Protein AF-X1H4G9-F1 (afdb_monomer)

Solvent-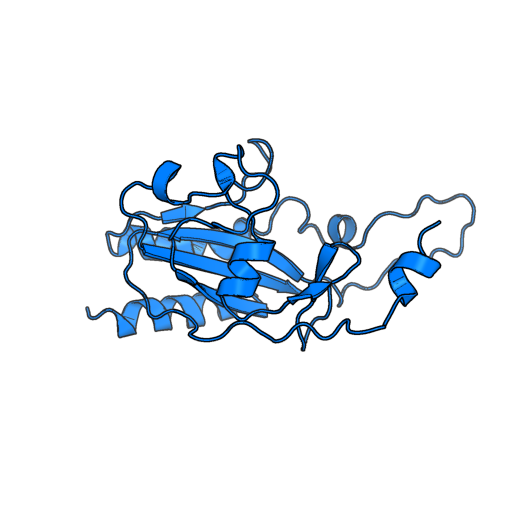accessible surface area (backbone atoms only — not comparable to full-atom values): 10451 Å² total; per-residue (Å²): 135,60,64,74,56,56,56,51,50,46,52,56,50,34,53,75,51,63,42,73,36,80,31,26,14,72,28,66,61,47,83,84,45,87,62,75,88,44,69,37,38,31,51,39,82,81,37,80,64,42,39,23,29,41,31,39,24,33,72,46,68,82,62,86,75,78,84,78,80,56,85,91,57,87,84,78,57,60,54,60,77,60,57,44,70,67,46,51,48,75,52,46,48,60,53,42,49,52,40,41,75,74,72,34,56,58,44,73,29,59,35,74,87,75,81,46,55,58,44,58,62,63,59,50,30,22,47,15,35,57,18,26,72,40,95,80,69,44,48,33,26,91,91,58,40,66,32,53,47,68,40,41,32,44,19,48,47,76,64,84,55,42,91,52,60,41,79,73,80,54,80,89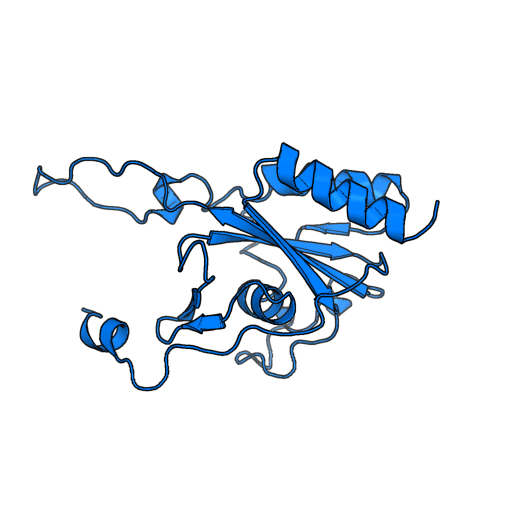,66,51,67,66,68,75,67,54,130

Foldseek 3Di:
DDQVVLVVVLVVLLVVLQFPDKFKFFQAFQCVDPPNPQQQRHSCVVPVLWGIKIKTWHFLPPDDDDDPPDPPDDDDDSCVVSVLVADPPSSCVVSCVSCVVVVKHKDKQAHPVPPGGSHDNLSRCQRRQQAHQEPVRAGQGPPRGRRISMIIMTISRNHDGDPDGDDDDCPPPCVVVVPDD

Sequence (181 aa):
MGKNNIQENIRKLAEYQGIDVLGFADASEFKDYLLKNSKRRDPMLSLSDAKTIIIVGVYIGGLVLPSWAKSNYGRTSRLFLSGFFNDVIKQIEPISTLLKNEGYRALICDDSKSGGSIIPLKQAAIRAGIGWQGKHSLLISRQYGTFLALGGIITNANLDHNDQEETNRCKNCKKCQEACP

Secondary structure (DSSP, 8-state):
--HHHHHHHHHHHHHHTT-SEEEEEE-S--TT-S-TT-GGG-GGGTSTT--EEEEEEEE-TTPPPPP---TTS----HHHHTSTTS-SHHHHHHHHHHHHHTT--EEES--TTTTS-SS-HHHHHHHTTS-EE-TTSSEEBTTTBT-EEEEEEEES--PPPP--PPPP--TT--HHHHT--

Organism: NCBI:txid412755

Structure (mmCIF, N/CA/C/O backbone):
data_AF-X1H4G9-F1
#
_entry.id   AF-X1H4G9-F1
#
loop_
_atom_site.group_PDB
_atom_site.id
_atom_site.type_symbol
_atom_site.label_atom_id
_atom_site.label_alt_id
_atom_site.label_comp_id
_atom_site.label_asym_id
_atom_site.label_entity_id
_atom_site.label_seq_id
_atom_site.pdbx_PDB_ins_code
_atom_site.Cartn_x
_atom_site.Cartn_y
_atom_site.Cartn_z
_atom_site.occupancy
_atom_site.B_iso_or_equiv
_atom_site.auth_seq_id
_atom_site.auth_comp_id
_atom_site.auth_asym_id
_atom_site.auth_atom_id
_atom_site.pdbx_PDB_model_num
ATOM 1 N N . MET A 1 1 ? -19.655 13.165 15.145 1.00 49.62 1 MET A N 1
ATOM 2 C CA . MET A 1 1 ? -19.561 13.171 13.668 1.00 49.62 1 MET A CA 1
ATOM 3 C C . MET A 1 1 ? -19.517 11.724 13.195 1.00 49.62 1 MET A C 1
ATOM 5 O O . MET A 1 1 ? -18.815 10.932 13.804 1.00 49.62 1 MET A O 1
ATOM 9 N N . GLY A 1 2 ? -20.362 11.336 12.234 1.00 58.62 2 GLY A N 1
ATOM 10 C CA . GLY A 1 2 ? -20.503 9.932 11.817 1.00 58.62 2 GLY A CA 1
ATOM 11 C C . GLY A 1 2 ? -19.301 9.412 11.018 1.00 58.62 2 GLY A C 1
ATOM 12 O O . GLY A 1 2 ? -18.572 10.203 10.424 1.00 58.62 2 GLY A O 1
ATOM 13 N N . LYS A 1 3 ? -19.127 8.082 10.974 1.00 59.94 3 LYS A N 1
ATOM 14 C CA . LYS A 1 3 ? -18.049 7.378 10.244 1.00 59.94 3 LYS A CA 1
ATOM 15 C C . LYS A 1 3 ? -17.872 7.851 8.792 1.00 59.94 3 LYS A C 1
ATOM 17 O O . LYS A 1 3 ? -16.746 8.044 8.347 1.00 59.94 3 LYS A O 1
ATOM 22 N N . ASN A 1 4 ? -18.972 8.136 8.094 1.00 65.19 4 ASN A N 1
ATOM 23 C CA . ASN A 1 4 ? -18.935 8.575 6.694 1.00 65.19 4 ASN A CA 1
ATOM 24 C C . ASN A 1 4 ? -18.224 9.925 6.505 1.00 65.19 4 ASN A C 1
ATOM 26 O O . ASN A 1 4 ? -17.681 10.184 5.438 1.00 65.19 4 ASN A O 1
ATOM 30 N N . ASN A 1 5 ? -18.184 10.780 7.533 1.00 86.44 5 ASN A N 1
ATOM 31 C CA . ASN A 1 5 ? -17.540 12.089 7.431 1.00 86.44 5 ASN A CA 1
ATOM 32 C C . ASN A 1 5 ? -16.005 11.978 7.478 1.00 86.44 5 ASN A C 1
ATOM 34 O O . ASN A 1 5 ? -15.306 12.647 6.725 1.00 86.44 5 ASN A O 1
ATOM 38 N N . ILE A 1 6 ? -15.463 11.095 8.326 1.00 94.31 6 ILE A N 1
ATOM 39 C CA . ILE A 1 6 ? -14.007 10.962 8.465 1.00 94.31 6 ILE A CA 1
ATOM 40 C C . ILE A 1 6 ? -13.375 10.313 7.232 1.00 94.31 6 ILE A C 1
ATOM 42 O O . ILE A 1 6 ? -12.344 10.781 6.757 1.00 94.31 6 ILE A O 1
ATOM 46 N N . GLN A 1 7 ? -14.006 9.286 6.660 1.00 95.06 7 GLN A N 1
ATOM 47 C CA . GLN A 1 7 ? -13.475 8.615 5.473 1.00 95.06 7 GLN A CA 1
ATOM 48 C C . GLN A 1 7 ? -13.430 9.547 4.255 1.00 95.06 7 GLN A C 1
ATOM 50 O O . GLN A 1 7 ? -12.449 9.540 3.514 1.00 95.06 7 GLN A O 1
ATOM 55 N N . GLU A 1 8 ? -14.444 10.396 4.088 1.00 95.31 8 GLU A N 1
ATOM 56 C CA . GLU A 1 8 ? -14.466 11.413 3.036 1.00 95.31 8 GLU A CA 1
ATOM 57 C C . GLU A 1 8 ? -13.381 12.481 3.243 1.00 95.31 8 GLU A C 1
ATOM 59 O O . GLU A 1 8 ? -12.686 12.862 2.301 1.00 95.31 8 GLU A O 1
ATOM 64 N N . ASN A 1 9 ? -13.156 12.912 4.486 1.00 96.31 9 ASN A N 1
ATOM 65 C CA . ASN A 1 9 ? -12.068 13.839 4.803 1.00 96.31 9 ASN A CA 1
ATOM 66 C C . ASN A 1 9 ? -10.690 13.228 4.517 1.00 96.31 9 ASN A C 1
ATOM 68 O O . ASN A 1 9 ? -9.812 13.923 4.007 1.00 96.31 9 ASN A O 1
ATOM 72 N N . ILE A 1 10 ? -10.507 11.928 4.778 1.00 97.44 10 ILE A N 1
ATOM 73 C CA . ILE A 1 10 ? -9.281 11.203 4.415 1.00 97.44 10 ILE A CA 1
ATOM 74 C C . ILE A 1 10 ? -9.084 11.210 2.896 1.00 97.44 10 ILE A C 1
ATOM 76 O O . ILE A 1 10 ? -7.972 11.470 2.446 1.00 97.44 10 ILE A O 1
ATOM 80 N N . ARG A 1 11 ? -10.139 10.967 2.103 1.00 96.56 11 ARG A N 1
ATOM 81 C CA . ARG A 1 11 ? -10.061 10.986 0.629 1.00 96.56 11 ARG A CA 1
ATOM 82 C C . ARG A 1 11 ? -9.631 12.353 0.100 1.00 96.56 11 ARG A C 1
ATOM 84 O O . ARG A 1 11 ? -8.661 12.429 -0.647 1.00 96.56 11 ARG A O 1
ATOM 91 N N . LYS A 1 12 ? -10.288 13.425 0.551 1.00 96.75 12 LYS A N 1
ATOM 92 C CA . LYS A 1 12 ? -9.948 14.807 0.164 1.00 96.75 12 LYS A CA 1
ATOM 93 C C . LYS A 1 12 ? -8.526 15.184 0.558 1.00 96.75 12 LYS A C 1
ATOM 95 O O . LYS A 1 12 ? -7.802 15.806 -0.214 1.00 96.75 12 LYS A O 1
ATOM 100 N N . LEU A 1 13 ? -8.116 14.803 1.766 1.00 96.81 13 LEU A N 1
ATOM 101 C CA . LEU A 1 13 ? -6.767 15.075 2.236 1.00 96.81 13 LEU A CA 1
ATOM 102 C C . LEU A 1 13 ? -5.729 14.285 1.436 1.00 96.81 13 LEU A C 1
ATOM 104 O O . LEU A 1 13 ? -4.689 14.839 1.103 1.00 96.81 13 LEU A O 1
ATOM 108 N N . ALA A 1 14 ? -6.008 13.026 1.096 1.00 96.38 14 ALA A N 1
ATOM 109 C CA . ALA A 1 14 ? -5.113 12.215 0.282 1.00 96.38 14 ALA A CA 1
ATOM 110 C C . ALA A 1 14 ? -4.878 12.843 -1.100 1.00 96.38 14 ALA A C 1
ATOM 112 O O . ALA A 1 14 ? -3.730 12.986 -1.515 1.00 96.38 14 ALA A O 1
ATOM 113 N N . GLU A 1 15 ? -5.946 13.295 -1.761 1.00 95.50 15 GLU A N 1
ATOM 114 C CA . GLU A 1 15 ? -5.856 14.013 -3.037 1.00 95.50 15 GLU A CA 1
ATOM 115 C C . GLU A 1 15 ? -4.996 15.281 -2.908 1.00 95.50 15 GLU A C 1
ATOM 117 O O . GLU A 1 15 ? -4.064 15.485 -3.685 1.00 95.50 15 GLU A O 1
ATOM 122 N N . TYR A 1 16 ? -5.228 16.087 -1.866 1.00 95.81 16 TYR A N 1
ATOM 123 C CA . TYR A 1 16 ? -4.439 17.293 -1.599 1.00 95.81 16 TYR A CA 1
ATOM 124 C C . TYR A 1 16 ? -2.949 17.004 -1.338 1.00 95.81 16 TYR A C 1
ATOM 126 O O . TYR A 1 16 ? -2.089 17.800 -1.710 1.00 95.81 16 TYR A O 1
ATOM 134 N N . GLN A 1 17 ? -2.625 15.864 -0.722 1.00 94.19 17 GLN A N 1
ATOM 135 C CA . GLN A 1 17 ? -1.245 15.430 -0.468 1.00 94.19 17 GLN A CA 1
ATOM 136 C C . GLN A 1 17 ? -0.570 14.774 -1.686 1.00 94.19 17 GLN A C 1
ATOM 138 O O . GLN A 1 17 ? 0.581 14.345 -1.588 1.00 94.19 17 GLN A O 1
ATOM 143 N N . GLY A 1 18 ? -1.258 14.684 -2.830 1.00 92.56 18 GLY A N 1
ATOM 144 C CA . GLY A 1 18 ? -0.725 14.059 -4.041 1.00 92.56 18 GLY A CA 1
ATOM 145 C C . GLY A 1 18 ? -0.638 12.534 -3.953 1.00 92.56 18 GLY A C 1
ATOM 146 O O . GLY A 1 18 ? 0.271 11.934 -4.523 1.00 92.56 18 GLY A O 1
ATOM 147 N N . ILE A 1 19 ? -1.546 11.897 -3.209 1.00 94.94 19 ILE A N 1
ATOM 148 C CA . ILE A 1 19 ? -1.685 10.439 -3.193 1.00 94.94 19 ILE A CA 1
ATOM 149 C C . ILE A 1 19 ? -2.515 10.009 -4.408 1.00 94.94 19 ILE A C 1
ATOM 151 O O . ILE A 1 19 ? -3.694 10.334 -4.515 1.00 94.94 19 ILE A O 1
ATOM 155 N N . ASP A 1 20 ? -1.899 9.238 -5.301 1.00 95.81 20 ASP A N 1
ATOM 156 C CA . ASP A 1 20 ? -2.512 8.746 -6.540 1.00 95.81 20 ASP A CA 1
ATOM 157 C C . ASP A 1 20 ? -3.510 7.604 -6.322 1.00 95.81 20 ASP A C 1
ATOM 159 O O . ASP A 1 20 ? -4.450 7.420 -7.093 1.00 95.81 20 ASP A O 1
ATOM 163 N N . VAL A 1 21 ? -3.287 6.792 -5.288 1.00 95.94 21 VAL A N 1
ATOM 164 C CA . VAL A 1 21 ? -4.139 5.649 -4.963 1.00 95.94 21 VAL A CA 1
ATOM 165 C C . VAL A 1 21 ? -4.388 5.590 -3.469 1.00 95.94 21 VAL A C 1
ATOM 167 O O . VAL A 1 21 ? -3.450 5.648 -2.682 1.00 95.94 21 VAL A O 1
ATOM 170 N N . LEU A 1 22 ? -5.646 5.390 -3.086 1.00 96.75 22 LEU A N 1
ATOM 171 C CA . LEU A 1 22 ? -6.075 5.221 -1.704 1.00 96.75 22 LEU A CA 1
ATOM 172 C C . LEU A 1 22 ? -7.033 4.031 -1.608 1.00 96.75 22 LEU A C 1
ATOM 174 O O . LEU A 1 22 ? -8.003 3.951 -2.362 1.00 96.75 22 LEU A O 1
ATOM 178 N N . GLY A 1 23 ? -6.786 3.135 -0.658 1.00 96.81 23 GLY A N 1
ATOM 179 C CA . GLY A 1 23 ? -7.641 1.986 -0.380 1.00 96.81 23 GLY A CA 1
ATOM 180 C C . GLY A 1 23 ? -7.763 1.709 1.115 1.00 96.81 23 GLY A C 1
ATOM 181 O O . GLY A 1 23 ? -6.893 2.082 1.905 1.00 96.81 23 GLY A O 1
ATOM 182 N N . PHE A 1 24 ? -8.851 1.047 1.497 1.00 97.56 24 PHE A N 1
ATOM 183 C CA . PHE A 1 24 ? -9.153 0.697 2.881 1.00 97.56 24 PHE A CA 1
ATOM 184 C C . PHE A 1 24 ? -9.306 -0.817 2.976 1.00 97.56 24 PHE A C 1
ATOM 186 O O . PHE A 1 24 ? -10.113 -1.408 2.264 1.00 97.56 24 PHE A O 1
ATOM 193 N N . ALA A 1 25 ? -8.518 -1.447 3.837 1.00 96.88 25 ALA A N 1
ATOM 194 C CA . ALA A 1 25 ? -8.527 -2.888 4.037 1.00 96.88 25 ALA A CA 1
ATOM 195 C C . ALA A 1 25 ? -8.827 -3.235 5.493 1.00 96.88 25 ALA A C 1
ATOM 197 O O . ALA A 1 25 ? -8.425 -2.515 6.407 1.00 96.88 25 ALA A O 1
ATOM 198 N N . ASP A 1 26 ? -9.460 -4.383 5.705 1.00 96.19 26 ASP A N 1
ATOM 199 C CA . ASP A 1 26 ? -9.616 -4.950 7.038 1.00 96.19 26 ASP A CA 1
ATOM 200 C C . ASP A 1 26 ? -8.256 -5.262 7.685 1.00 96.19 26 ASP A C 1
ATOM 202 O O . ASP A 1 26 ? -7.317 -5.734 7.025 1.00 96.19 26 ASP A O 1
ATOM 206 N N . ALA A 1 27 ? -8.163 -5.008 8.991 1.00 96.88 27 ALA A N 1
ATOM 207 C CA . ALA A 1 27 ? -6.944 -5.179 9.777 1.00 96.88 27 ALA A CA 1
ATOM 208 C C . ALA A 1 27 ? -6.748 -6.594 10.346 1.00 96.88 27 ALA A C 1
ATOM 210 O O . ALA A 1 27 ? -5.845 -6.794 11.160 1.00 96.88 27 ALA A O 1
ATOM 211 N N . SER A 1 28 ? -7.542 -7.581 9.920 1.00 96.12 28 SER A N 1
ATOM 212 C CA . SER A 1 28 ? -7.306 -8.976 10.291 1.00 96.12 28 SER A CA 1
ATOM 213 C C . SER A 1 28 ? -5.957 -9.501 9.800 1.00 96.12 28 SER A C 1
ATOM 215 O O . SER A 1 28 ? -5.326 -8.993 8.868 1.00 96.12 28 SER A O 1
ATOM 217 N N . GLU A 1 29 ? -5.517 -10.584 10.425 1.00 96.56 29 GLU A N 1
ATOM 218 C CA . GLU A 1 29 ? -4.296 -11.287 10.071 1.00 96.56 29 GLU A CA 1
ATOM 219 C C . GLU A 1 29 ? -4.232 -11.681 8.577 1.00 96.56 29 GLU A C 1
ATOM 221 O O . GLU A 1 29 ? -5.189 -12.176 7.975 1.00 96.56 29 GLU A O 1
ATOM 226 N N . PHE A 1 30 ? -3.067 -11.503 7.957 1.00 95.69 30 PHE A N 1
ATOM 227 C CA . PHE A 1 30 ? -2.751 -12.005 6.619 1.00 95.69 30 PHE A CA 1
ATOM 228 C C . PHE A 1 30 ? -2.459 -13.513 6.671 1.00 95.69 30 PHE A C 1
ATOM 230 O O . PHE A 1 30 ? -1.300 -13.934 6.648 1.00 95.69 30 PHE A O 1
ATOM 237 N N . LYS A 1 31 ? -3.515 -14.335 6.738 1.00 92.25 31 LYS A N 1
ATOM 238 C CA . LYS A 1 31 ? -3.416 -15.806 6.854 1.00 92.25 31 LYS A CA 1
ATOM 239 C C . LYS A 1 31 ? -2.600 -16.456 5.731 1.00 92.25 31 LYS A C 1
ATOM 241 O O . LYS A 1 31 ? -1.839 -17.385 5.995 1.00 92.25 31 LYS A O 1
ATOM 246 N N . ASP A 1 32 ? -2.697 -15.916 4.517 1.00 87.31 32 ASP A N 1
ATOM 247 C CA . ASP A 1 32 ? -1.999 -16.423 3.327 1.00 87.31 32 ASP A CA 1
ATOM 248 C C . ASP A 1 32 ? -0.603 -15.810 3.124 1.00 87.31 32 ASP A C 1
ATOM 250 O O . ASP A 1 32 ? 0.034 -15.989 2.082 1.00 87.31 32 ASP A O 1
ATOM 254 N N . TYR A 1 33 ? -0.083 -15.080 4.116 1.00 91.94 33 TYR A N 1
ATOM 255 C CA . TYR A 1 33 ? 1.248 -14.502 4.013 1.00 91.94 33 TYR A CA 1
ATOM 256 C C . TYR A 1 33 ? 2.333 -15.585 4.022 1.00 91.94 33 TYR A C 1
ATOM 258 O O . TYR A 1 33 ? 2.438 -16.393 4.947 1.00 91.94 33 TYR A O 1
ATOM 266 N N . LEU A 1 34 ? 3.196 -15.560 3.001 1.00 89.69 34 LEU A N 1
ATOM 267 C CA . LEU A 1 34 ? 4.243 -16.567 2.785 1.00 89.69 34 LEU A CA 1
ATOM 268 C C . LEU A 1 34 ? 5.182 -16.733 3.991 1.00 89.69 34 LEU A C 1
ATOM 270 O O . LEU A 1 34 ? 5.596 -17.847 4.312 1.00 89.69 34 LEU A O 1
ATOM 274 N N . LEU A 1 35 ? 5.512 -15.637 4.681 1.00 90.50 35 LEU A N 1
ATOM 275 C CA . LEU A 1 35 ? 6.380 -15.659 5.859 1.00 90.50 35 LEU A CA 1
ATOM 276 C C . LEU A 1 35 ? 5.554 -15.920 7.123 1.00 90.50 35 LEU A C 1
ATOM 278 O O . LEU A 1 35 ? 5.324 -15.015 7.924 1.00 90.50 35 LEU A O 1
ATOM 282 N N . LYS A 1 36 ? 5.126 -17.173 7.312 1.00 89.75 36 LYS A N 1
ATOM 283 C CA . LYS A 1 36 ? 4.194 -17.579 8.381 1.00 89.75 36 LYS A CA 1
ATOM 284 C C . LYS A 1 36 ? 4.625 -17.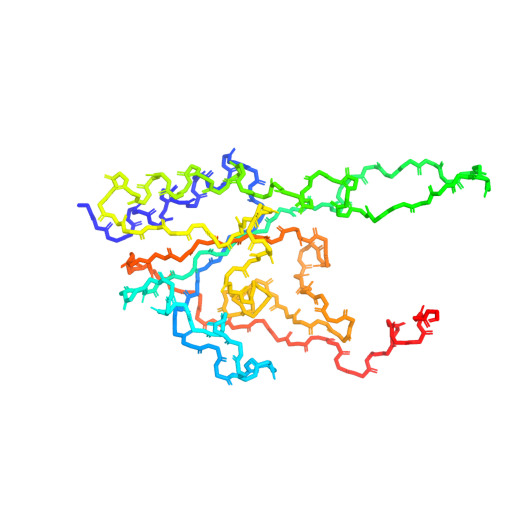182 9.799 1.00 89.75 36 LYS A C 1
ATOM 286 O O . LYS A 1 36 ? 3.754 -16.908 10.614 1.00 89.75 36 LYS A O 1
ATOM 291 N N . ASN A 1 37 ? 5.927 -17.118 10.081 1.00 92.75 37 ASN A N 1
ATOM 292 C CA . ASN A 1 37 ? 6.465 -16.748 11.401 1.00 92.75 37 ASN A CA 1
ATOM 293 C C . ASN A 1 37 ? 6.708 -15.235 11.557 1.00 92.75 37 ASN A C 1
ATOM 295 O O . ASN A 1 37 ? 7.185 -14.781 12.595 1.00 92.75 37 ASN A O 1
ATOM 299 N N . SER A 1 38 ? 6.438 -14.440 10.519 1.00 92.44 38 SER A N 1
ATOM 300 C CA . SER A 1 38 ? 6.630 -12.996 10.574 1.00 92.44 38 SER A CA 1
ATOM 301 C C . SER A 1 38 ? 5.516 -12.344 11.383 1.00 92.44 38 SER A C 1
ATOM 303 O O . SER A 1 38 ? 4.351 -12.417 11.002 1.00 92.44 38 SER A O 1
ATOM 305 N N . LYS A 1 39 ? 5.883 -11.610 12.439 1.00 92.62 39 LYS A N 1
ATOM 306 C CA . LYS A 1 39 ? 4.941 -10.792 13.222 1.00 92.62 39 LYS A CA 1
ATOM 307 C C . LYS A 1 39 ? 4.208 -9.748 12.372 1.00 92.62 39 LYS A C 1
ATOM 309 O O . LYS A 1 39 ? 3.093 -9.373 12.696 1.00 92.62 39 LYS A O 1
ATOM 314 N N . ARG A 1 40 ? 4.794 -9.341 11.239 1.00 93.00 40 ARG A N 1
ATOM 315 C CA . ARG A 1 40 ? 4.194 -8.384 10.295 1.00 93.00 40 ARG A CA 1
ATOM 316 C C . ARG A 1 40 ? 2.865 -8.863 9.713 1.00 93.00 40 ARG A C 1
ATOM 318 O O . ARG A 1 40 ? 2.109 -8.060 9.180 1.00 93.00 40 ARG A O 1
ATOM 325 N N . ARG A 1 41 ? 2.600 -10.172 9.756 1.00 95.50 41 ARG A N 1
ATOM 326 C CA . ARG A 1 41 ? 1.369 -10.761 9.224 1.00 95.50 41 ARG A CA 1
ATOM 327 C C . ARG A 1 41 ? 0.130 -10.383 10.034 1.00 95.50 41 ARG A C 1
ATOM 329 O O . ARG A 1 41 ? -0.966 -10.535 9.516 1.00 95.50 41 ARG A O 1
ATOM 336 N N . ASP A 1 42 ? 0.293 -9.923 11.270 1.00 96.31 42 ASP A N 1
ATOM 337 C CA . ASP A 1 42 ? -0.818 -9.594 12.154 1.00 96.31 42 ASP A CA 1
ATOM 338 C C . ASP A 1 42 ? -0.749 -8.113 12.576 1.00 96.31 42 ASP A C 1
ATOM 340 O O . ASP A 1 42 ? 0.050 -7.748 13.446 1.00 96.31 42 ASP A O 1
ATOM 344 N N . PRO A 1 43 ? -1.576 -7.241 11.966 1.00 96.25 43 PRO A N 1
ATOM 345 C CA . PRO A 1 43 ? -1.671 -5.831 12.343 1.00 96.25 43 PRO A CA 1
ATOM 346 C C . PRO A 1 43 ? -2.022 -5.612 13.821 1.00 96.25 43 PRO A C 1
ATOM 348 O O . PRO A 1 43 ? -1.589 -4.614 14.407 1.00 96.25 43 PRO A O 1
ATOM 351 N N . MET A 1 44 ? -2.750 -6.544 14.450 1.00 96.38 44 MET A N 1
ATOM 352 C CA . MET A 1 44 ? -3.168 -6.423 15.848 1.00 96.38 44 MET A CA 1
ATOM 353 C C . MET A 1 44 ? -1.997 -6.551 16.830 1.00 96.38 44 MET A C 1
ATOM 355 O O . MET A 1 44 ? -2.066 -6.024 17.940 1.00 96.38 44 MET A O 1
ATOM 359 N N . LEU A 1 45 ? -0.876 -7.156 16.417 1.00 95.38 45 LEU A N 1
ATOM 360 C CA . LEU A 1 45 ? 0.359 -7.160 17.211 1.00 95.38 45 LEU A CA 1
ATOM 361 C C . LEU A 1 45 ? 0.996 -5.769 17.319 1.00 95.38 45 LEU A C 1
ATOM 363 O O . LEU A 1 45 ? 1.770 -5.526 18.243 1.00 95.38 45 LEU A O 1
ATOM 367 N N . SER A 1 46 ? 0.693 -4.871 16.376 1.00 93.69 46 SER A N 1
ATOM 368 C CA . SER A 1 46 ? 1.160 -3.479 16.391 1.00 93.69 46 SER A CA 1
ATOM 369 C C . SER A 1 46 ? 0.127 -2.536 17.014 1.00 93.69 46 SER A C 1
ATOM 371 O O . SER A 1 46 ? 0.495 -1.627 17.754 1.00 93.69 46 SER A O 1
ATOM 373 N N . LEU A 1 47 ? -1.168 -2.759 16.753 1.00 96.44 47 LEU A N 1
ATOM 374 C CA . LEU A 1 47 ? -2.274 -2.015 17.360 1.00 96.44 47 LEU A CA 1
ATOM 375 C C . LEU A 1 47 ? -3.401 -2.977 17.756 1.00 96.44 47 LEU A C 1
ATOM 377 O O . LEU A 1 47 ? -4.168 -3.417 16.908 1.00 96.44 47 LEU A O 1
ATOM 381 N N . SER A 1 48 ? -3.529 -3.269 19.050 1.00 96.75 48 SER A N 1
ATOM 382 C CA . SER A 1 48 ? -4.387 -4.348 19.571 1.00 96.75 48 SER A CA 1
ATOM 383 C C . SER A 1 48 ? -5.881 -4.257 19.240 1.00 96.75 48 SER A C 1
ATOM 385 O O . SER A 1 48 ? -6.567 -5.273 19.276 1.00 96.75 48 SER A O 1
ATOM 387 N N . ASP A 1 49 ? -6.398 -3.073 18.918 1.00 97.12 49 ASP A N 1
ATOM 388 C CA . ASP A 1 49 ? -7.787 -2.836 18.508 1.00 97.12 49 ASP A CA 1
ATOM 389 C C . ASP A 1 49 ? -7.900 -2.345 17.056 1.00 97.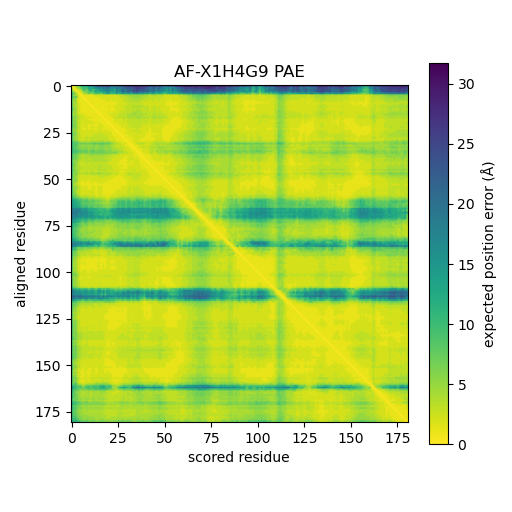12 49 ASP A C 1
ATOM 391 O O . ASP A 1 49 ? -8.868 -1.663 16.708 1.00 97.12 49 ASP A O 1
ATOM 395 N N . ALA A 1 50 ? -6.900 -2.645 16.223 1.00 97.94 50 ALA A N 1
ATOM 396 C CA . ALA A 1 50 ? -6.912 -2.306 14.810 1.00 97.94 50 ALA A CA 1
ATOM 397 C C . ALA A 1 50 ? -8.187 -2.818 14.127 1.00 97.94 50 ALA A C 1
ATOM 399 O O . ALA A 1 50 ? -8.611 -3.954 14.333 1.00 97.94 50 ALA A O 1
ATOM 400 N N . LYS A 1 51 ? -8.781 -1.965 13.292 1.00 97.56 51 LYS A N 1
ATOM 401 C CA . LYS A 1 51 ? -9.974 -2.284 12.493 1.00 97.56 51 LYS A CA 1
ATOM 402 C C . LYS A 1 51 ? -9.755 -2.042 11.011 1.00 97.56 51 LYS A C 1
ATOM 404 O O . LYS A 1 51 ? -10.295 -2.770 10.192 1.00 97.56 51 LYS A O 1
ATOM 409 N N . THR A 1 52 ? -8.958 -1.032 10.671 1.00 98.00 52 THR A N 1
ATOM 410 C CA . THR A 1 52 ? -8.705 -0.662 9.280 1.00 98.00 52 THR A CA 1
ATOM 411 C C . THR A 1 52 ? -7.217 -0.452 9.047 1.00 98.00 52 THR A C 1
ATOM 413 O O . THR A 1 52 ? -6.516 0.134 9.874 1.00 98.00 52 THR A O 1
ATOM 416 N N . ILE A 1 53 ? -6.750 -0.894 7.886 1.00 97.94 53 ILE A N 1
ATOM 417 C CA . ILE A 1 53 ? -5.482 -0.506 7.285 1.00 97.94 53 ILE A CA 1
ATOM 418 C C . ILE A 1 53 ? -5.802 0.433 6.122 1.00 97.94 53 ILE A C 1
ATOM 420 O O . ILE A 1 53 ? -6.470 0.045 5.165 1.00 97.94 53 ILE A O 1
ATOM 424 N N . ILE A 1 54 ? -5.325 1.669 6.194 1.00 97.69 54 ILE A N 1
ATOM 425 C CA . ILE A 1 54 ? -5.380 2.621 5.085 1.00 97.69 54 ILE A CA 1
ATOM 426 C C . ILE A 1 54 ? -4.114 2.419 4.267 1.00 97.69 54 ILE A C 1
ATOM 428 O O . ILE A 1 54 ? -3.016 2.564 4.801 1.00 97.69 54 ILE A O 1
ATOM 432 N N . ILE A 1 55 ? -4.256 2.080 2.991 1.00 97.12 55 ILE A N 1
ATOM 433 C CA . ILE A 1 55 ? -3.136 1.905 2.069 1.00 97.12 55 ILE A CA 1
ATOM 434 C C . ILE A 1 55 ? -3.133 3.030 1.054 1.00 97.12 55 ILE A C 1
ATOM 436 O O . ILE A 1 55 ? -4.166 3.360 0.473 1.00 97.12 55 ILE A O 1
ATOM 440 N N . VAL A 1 56 ? -1.948 3.586 0.827 1.00 95.88 56 VAL A N 1
ATOM 441 C CA . VAL A 1 56 ? -1.719 4.625 -0.169 1.00 95.88 56 VAL A CA 1
ATOM 442 C C . VAL A 1 56 ? -0.730 4.156 -1.227 1.00 95.88 56 VAL A C 1
ATOM 444 O O . VAL A 1 56 ? 0.118 3.296 -0.973 1.00 95.88 56 VAL A O 1
ATOM 447 N N . GLY A 1 57 ? -0.802 4.765 -2.403 1.00 95.06 57 GLY A N 1
ATOM 448 C CA . GLY A 1 57 ? 0.193 4.643 -3.454 1.00 95.06 57 GLY A CA 1
ATOM 449 C C . GLY A 1 57 ? 0.475 6.000 -4.081 1.00 95.06 57 GLY A C 1
ATOM 450 O O . GLY A 1 57 ? -0.461 6.711 -4.431 1.00 95.06 57 GLY A O 1
ATOM 451 N N . VAL A 1 58 ? 1.753 6.333 -4.251 1.00 94.06 58 VAL A N 1
ATOM 452 C CA . VAL A 1 58 ? 2.197 7.494 -5.034 1.00 94.06 58 VAL A CA 1
ATOM 453 C C . VAL A 1 58 ? 2.836 7.007 -6.329 1.00 94.06 58 VAL A C 1
ATOM 455 O O . VAL A 1 58 ? 3.686 6.108 -6.321 1.00 94.06 58 VAL A O 1
ATOM 458 N N . TYR A 1 59 ? 2.417 7.573 -7.454 1.00 94.62 59 TYR A N 1
ATOM 459 C CA . TYR A 1 59 ? 2.883 7.209 -8.777 1.00 94.62 59 TYR A CA 1
ATOM 460 C C . TYR A 1 59 ? 4.276 7.772 -9.037 1.00 94.62 59 TYR A C 1
ATOM 462 O O . TYR A 1 59 ? 4.499 8.970 -9.173 1.00 94.62 59 TYR A O 1
ATOM 470 N N . ILE A 1 60 ? 5.237 6.867 -9.189 1.00 93.06 60 ILE A N 1
ATOM 471 C CA . ILE A 1 60 ? 6.639 7.211 -9.443 1.00 93.06 60 ILE A CA 1
ATOM 472 C C . ILE A 1 60 ? 7.035 7.029 -10.911 1.00 93.06 60 ILE A C 1
ATOM 474 O O . ILE A 1 60 ? 8.194 7.225 -11.269 1.00 93.06 60 ILE A O 1
ATOM 478 N N . GLY A 1 61 ? 6.106 6.609 -11.775 1.00 91.44 61 GLY A N 1
ATOM 479 C CA . GLY A 1 61 ? 6.386 6.290 -13.178 1.00 91.44 61 GLY A CA 1
ATOM 480 C C . GLY A 1 61 ? 6.498 7.509 -14.094 1.00 91.44 61 GLY A C 1
ATOM 481 O O . GLY A 1 61 ? 7.097 7.391 -15.159 1.00 91.44 61 GLY A O 1
ATOM 482 N N . GLY A 1 62 ? 5.969 8.662 -13.670 1.00 87.50 62 GLY A N 1
ATOM 483 C CA . GLY A 1 62 ? 6.000 9.920 -14.426 1.00 87.50 62 GLY A CA 1
ATOM 484 C C . GLY A 1 62 ? 7.339 10.662 -14.378 1.00 87.50 62 GLY A C 1
ATOM 485 O O . GLY A 1 62 ? 7.501 11.670 -15.059 1.00 87.50 62 GLY A O 1
ATOM 486 N N . LEU A 1 63 ? 8.307 10.178 -13.593 1.00 85.75 63 LEU A N 1
ATOM 487 C CA . LEU A 1 63 ? 9.623 10.797 -13.492 1.00 85.75 63 LEU A CA 1
ATOM 488 C C . LEU A 1 63 ? 10.388 10.688 -14.820 1.00 85.75 63 LEU A C 1
ATOM 490 O O . LEU A 1 63 ? 10.595 9.589 -15.347 1.00 85.75 63 LEU A O 1
ATOM 494 N N . VAL A 1 64 ? 10.891 11.823 -15.306 1.00 85.06 64 VAL A N 1
ATOM 495 C CA . VAL A 1 64 ? 11.830 11.859 -16.431 1.00 85.06 64 VAL A CA 1
ATOM 496 C C . VAL A 1 64 ? 13.153 11.244 -15.982 1.00 85.06 64 VAL A C 1
ATOM 498 O O . VAL A 1 64 ? 13.815 11.741 -15.073 1.00 85.06 64 VAL A O 1
ATOM 501 N N . LEU A 1 65 ? 13.536 10.134 -16.613 1.00 84.50 65 LEU A N 1
ATOM 502 C CA . LEU A 1 65 ? 14.813 9.490 -16.332 1.00 84.50 65 LEU A CA 1
ATOM 503 C C . LEU A 1 65 ? 15.960 10.262 -16.999 1.00 84.50 65 LEU A C 1
ATOM 505 O O . LEU A 1 65 ? 15.791 10.753 -18.119 1.00 84.50 65 LEU A O 1
ATOM 509 N N . PRO A 1 66 ? 17.141 10.334 -16.362 1.00 83.00 66 PRO A N 1
ATOM 510 C CA . PRO A 1 66 ? 18.311 10.920 -16.998 1.00 83.00 66 PRO A CA 1
ATOM 511 C C . PRO A 1 66 ? 18.715 10.106 -18.233 1.00 83.00 66 PRO A C 1
ATOM 513 O O . PRO A 1 66 ? 18.507 8.891 -18.303 1.00 83.00 66 PRO A O 1
ATOM 516 N N . SER A 1 67 ? 19.324 10.776 -19.213 1.00 83.19 67 SER A N 1
ATOM 517 C CA . SER A 1 67 ? 19.889 10.097 -20.378 1.00 83.19 67 SER A CA 1
ATOM 518 C C . SER A 1 67 ? 21.061 9.216 -19.953 1.00 83.19 67 SER A C 1
ATOM 520 O O . SER A 1 67 ? 22.086 9.697 -19.472 1.00 83.19 67 SER A O 1
ATOM 522 N N . TRP A 1 68 ? 20.928 7.911 -20.173 1.00 83.12 68 TRP A N 1
ATOM 523 C CA . TRP A 1 68 ? 21.956 6.920 -19.857 1.00 83.12 68 TRP A CA 1
ATOM 524 C C . TRP A 1 68 ? 22.967 6.726 -20.998 1.00 83.12 68 TRP A C 1
ATOM 526 O O . TRP A 1 68 ? 23.453 5.614 -21.207 1.00 83.12 68 TRP A O 1
ATOM 536 N N . ALA A 1 69 ? 23.239 7.789 -21.762 1.00 82.38 69 ALA A N 1
ATOM 537 C CA . ALA A 1 69 ? 24.086 7.756 -22.955 1.00 82.38 69 ALA A CA 1
ATOM 538 C C . ALA A 1 69 ? 25.576 7.537 -22.644 1.00 82.38 69 ALA A C 1
ATOM 540 O O . ALA A 1 69 ? 26.315 7.024 -23.480 1.00 82.38 69 ALA A O 1
ATOM 541 N N . LYS A 1 70 ? 26.029 7.912 -21.442 1.00 85.88 70 LYS A N 1
ATOM 542 C CA . LYS A 1 70 ? 27.413 7.700 -21.006 1.00 85.88 70 LYS A CA 1
ATOM 543 C C . LYS A 1 70 ? 27.563 6.298 -20.417 1.00 85.88 70 LYS A C 1
ATOM 545 O O . LYS A 1 70 ? 27.006 6.006 -19.362 1.00 85.88 70 LYS A O 1
ATOM 550 N N . SER A 1 71 ? 28.327 5.438 -21.089 1.00 86.00 71 SER A N 1
ATOM 551 C CA . SER A 1 71 ? 28.529 4.034 -20.695 1.00 86.00 71 SER A CA 1
ATOM 552 C C . SER A 1 71 ? 29.264 3.856 -19.363 1.00 86.00 71 SER A C 1
ATOM 554 O O . SER A 1 71 ? 29.125 2.818 -18.728 1.00 86.00 71 SER A O 1
ATOM 556 N N . ASN A 1 72 ? 30.013 4.866 -18.914 1.00 89.94 72 ASN A N 1
ATOM 557 C CA . ASN A 1 72 ? 30.747 4.855 -17.649 1.00 89.94 72 ASN A CA 1
ATOM 558 C C . ASN A 1 72 ? 29.914 5.313 -16.437 1.00 89.94 72 ASN A C 1
ATOM 560 O O . ASN A 1 72 ? 30.464 5.449 -15.346 1.00 89.94 72 ASN A O 1
ATOM 564 N N . TYR A 1 73 ? 28.617 5.598 -16.602 1.00 88.12 73 TYR A N 1
ATOM 565 C CA . TYR A 1 73 ? 27.747 6.021 -15.502 1.00 88.12 73 TYR A CA 1
ATOM 566 C C . TYR A 1 73 ? 26.941 4.837 -14.964 1.00 88.12 73 TYR A C 1
ATOM 568 O O . TYR A 1 73 ? 26.355 4.061 -15.722 1.00 88.12 73 TYR A O 1
ATOM 576 N N . GLY A 1 74 ? 26.860 4.739 -13.636 1.00 88.12 74 GLY A N 1
ATOM 577 C CA . GLY A 1 74 ? 25.945 3.819 -12.969 1.00 88.12 74 GLY A CA 1
ATOM 578 C C . GLY A 1 74 ? 24.486 4.211 -13.203 1.00 88.12 74 GLY A C 1
ATOM 579 O O . GLY A 1 74 ? 24.153 5.388 -13.352 1.00 88.12 74 GLY A O 1
ATOM 580 N N . ARG A 1 75 ? 23.601 3.215 -13.211 1.00 88.88 75 ARG A N 1
ATOM 581 C CA . ARG A 1 75 ? 22.146 3.410 -13.233 1.00 88.88 75 ARG A CA 1
ATOM 582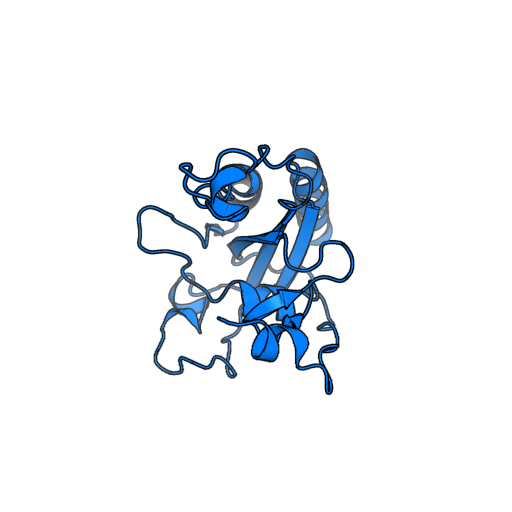 C C . ARG A 1 75 ? 21.579 3.041 -11.871 1.00 88.88 75 ARG A C 1
ATOM 584 O O . ARG A 1 75 ? 22.097 2.142 -11.216 1.00 88.88 75 ARG A O 1
ATOM 591 N N . THR A 1 76 ? 20.502 3.700 -11.461 1.00 88.69 76 THR A N 1
ATOM 592 C CA . THR A 1 76 ? 19.785 3.348 -10.229 1.00 88.69 76 THR A CA 1
ATOM 593 C C . THR A 1 76 ? 18.288 3.218 -10.481 1.00 88.69 76 THR A C 1
ATOM 595 O O . THR A 1 76 ? 17.775 3.613 -11.531 1.00 88.69 76 THR A O 1
ATOM 598 N N . SER A 1 77 ? 17.592 2.594 -9.534 1.00 89.25 77 SER A N 1
ATOM 599 C CA . SER A 1 77 ? 16.170 2.294 -9.660 1.00 89.25 77 SER A CA 1
ATOM 600 C C . SER A 1 77 ? 15.321 3.567 -9.672 1.00 89.25 77 SER A C 1
ATOM 602 O O . SER A 1 77 ? 15.634 4.564 -9.018 1.00 89.25 77 SER A O 1
ATOM 604 N N . ARG A 1 78 ? 14.181 3.506 -10.367 1.00 89.38 78 ARG A N 1
ATOM 605 C CA . ARG A 1 78 ? 13.202 4.601 -10.390 1.00 89.38 78 ARG A CA 1
ATOM 606 C C . ARG A 1 78 ? 12.666 4.943 -8.996 1.00 89.38 78 ARG A C 1
ATOM 608 O O . ARG A 1 78 ? 12.407 6.107 -8.737 1.00 89.38 78 ARG A O 1
ATOM 615 N N . LEU A 1 79 ? 12.549 3.953 -8.107 1.00 87.31 79 LEU A N 1
ATOM 616 C CA . LEU A 1 79 ? 12.127 4.157 -6.718 1.00 87.31 79 LEU A CA 1
ATOM 617 C C . LEU A 1 79 ? 13.115 5.034 -5.935 1.00 87.31 79 LEU A C 1
ATOM 619 O O . LEU A 1 79 ? 12.703 5.848 -5.117 1.00 87.31 79 LEU A O 1
ATOM 623 N N . PHE A 1 80 ? 14.414 4.880 -6.194 1.00 87.69 80 PHE A N 1
ATOM 624 C CA . PHE A 1 80 ? 15.426 5.731 -5.577 1.00 87.69 80 PHE A CA 1
ATOM 625 C C . PHE A 1 80 ? 15.400 7.141 -6.177 1.00 87.69 80 PHE A C 1
ATOM 627 O O . PHE A 1 80 ? 15.362 8.123 -5.443 1.00 87.69 80 PHE A O 1
ATOM 634 N N . LEU A 1 81 ? 15.355 7.243 -7.512 1.00 88.38 81 LEU A N 1
ATOM 635 C CA . LEU A 1 81 ? 15.321 8.535 -8.208 1.00 88.38 81 LEU A CA 1
ATOM 636 C C . LEU A 1 81 ? 14.070 9.361 -7.894 1.00 88.38 81 LEU A C 1
ATOM 638 O O . LEU A 1 81 ? 14.129 10.584 -7.950 1.00 88.38 81 LEU A O 1
ATOM 642 N N . SER A 1 82 ? 12.947 8.718 -7.572 1.00 86.62 82 SER A N 1
ATOM 643 C CA . SER A 1 82 ? 11.714 9.423 -7.227 1.00 86.62 82 SER A CA 1
ATOM 644 C C . SER A 1 82 ? 11.732 10.040 -5.826 1.00 86.62 82 SER A C 1
ATOM 646 O O . SER A 1 82 ? 10.818 10.784 -5.494 1.00 86.62 82 SER A O 1
ATOM 648 N N . GLY A 1 83 ? 12.723 9.720 -4.985 1.00 83.88 83 GLY A N 1
ATOM 649 C CA . GLY A 1 83 ? 12.792 10.174 -3.590 1.00 83.88 83 GLY A CA 1
ATOM 650 C C . GLY A 1 83 ? 11.854 9.426 -2.632 1.00 83.88 83 GLY A C 1
ATOM 651 O O . GLY A 1 83 ? 12.013 9.523 -1.417 1.00 83.88 83 GLY A O 1
ATOM 652 N N . PHE A 1 84 ? 10.938 8.604 -3.152 1.00 79.94 84 PHE A N 1
ATOM 653 C CA . PHE A 1 84 ? 9.956 7.861 -2.355 1.00 79.94 84 PHE A CA 1
ATOM 654 C C . PHE A 1 84 ? 10.486 6.564 -1.748 1.00 79.94 84 PHE A C 1
ATOM 656 O O . PHE A 1 84 ? 9.774 5.925 -0.979 1.00 79.94 84 PHE A O 1
ATOM 663 N N . PHE A 1 85 ? 11.734 6.180 -2.037 1.00 66.12 85 PHE A N 1
ATOM 664 C CA . PHE A 1 85 ? 12.380 5.062 -1.346 1.00 66.12 85 PHE A CA 1
ATOM 665 C C . PHE A 1 85 ? 12.341 5.224 0.184 1.00 66.12 85 PHE A C 1
ATOM 667 O O . PHE A 1 85 ? 12.190 4.234 0.892 1.00 66.12 85 PHE A O 1
ATOM 674 N N . ASN A 1 86 ? 12.429 6.465 0.681 1.00 62.09 86 ASN A N 1
ATOM 675 C CA . ASN A 1 86 ? 12.463 6.760 2.115 1.00 62.09 86 ASN A CA 1
ATOM 676 C C . ASN A 1 86 ? 11.220 7.476 2.656 1.00 62.09 86 ASN A C 1
ATOM 678 O O . ASN A 1 86 ? 11.112 7.595 3.876 1.00 62.09 86 ASN A O 1
ATOM 682 N N . ASP A 1 87 ? 10.342 8.010 1.800 1.00 71.62 87 ASP A N 1
ATOM 683 C CA . ASP A 1 87 ? 9.486 9.115 2.241 1.00 71.62 87 ASP A CA 1
ATOM 684 C C . ASP A 1 87 ? 8.119 9.202 1.554 1.00 71.62 87 ASP A C 1
ATOM 686 O O . ASP A 1 87 ? 7.705 10.261 1.102 1.00 71.62 87 ASP A O 1
ATOM 690 N N . VAL A 1 88 ? 7.394 8.080 1.502 1.00 79.31 88 VAL A N 1
ATOM 691 C CA . VAL A 1 88 ? 5.918 8.128 1.396 1.00 79.31 88 VAL A CA 1
ATOM 692 C C . VAL A 1 88 ? 5.282 8.681 2.687 1.00 79.31 88 VAL A C 1
ATOM 694 O O . VAL A 1 88 ? 4.112 9.057 2.706 1.00 79.31 88 VAL A O 1
ATOM 697 N N . ILE A 1 89 ? 6.062 8.719 3.777 1.00 81.75 89 ILE A N 1
ATOM 698 C CA . ILE A 1 89 ? 5.641 9.109 5.126 1.00 81.75 89 ILE A CA 1
ATOM 699 C C . ILE A 1 89 ? 5.133 10.553 5.141 1.00 81.75 89 ILE A C 1
ATOM 701 O O . ILE A 1 89 ? 4.059 10.801 5.688 1.00 81.75 89 ILE A O 1
ATOM 705 N N . LYS A 1 90 ? 5.844 11.485 4.492 1.00 86.38 90 LYS A N 1
ATOM 706 C CA . LYS A 1 90 ? 5.428 12.895 4.391 1.00 86.38 90 LYS A CA 1
ATOM 707 C C . LYS A 1 90 ? 3.996 13.077 3.885 1.00 86.38 90 LYS A C 1
ATOM 709 O O . LYS A 1 90 ? 3.277 13.928 4.394 1.00 86.38 90 LYS A O 1
ATOM 714 N N . GLN A 1 91 ? 3.571 12.280 2.909 1.00 87.12 91 GLN A N 1
ATOM 715 C CA . GLN A 1 91 ? 2.248 12.391 2.291 1.00 87.12 91 GLN A CA 1
ATOM 716 C C . GLN A 1 91 ? 1.148 11.790 3.176 1.00 87.12 91 GLN A C 1
ATOM 718 O O . GLN A 1 91 ? 0.004 12.236 3.127 1.00 87.12 91 GLN A O 1
ATOM 723 N N . ILE A 1 92 ? 1.474 10.793 4.007 1.00 91.50 92 ILE A N 1
ATOM 724 C CA . ILE A 1 92 ? 0.496 10.098 4.865 1.00 91.50 92 ILE A CA 1
ATOM 725 C C . ILE A 1 92 ? 0.423 10.642 6.292 1.00 91.50 92 ILE A C 1
ATOM 727 O O . ILE A 1 92 ? -0.577 10.430 6.982 1.00 91.50 92 ILE A O 1
ATOM 731 N N . GLU A 1 93 ? 1.447 11.356 6.754 1.00 93.50 93 GLU A N 1
ATOM 732 C CA . GLU A 1 93 ? 1.489 11.955 8.089 1.00 93.50 93 GLU A CA 1
ATOM 733 C C . GLU A 1 93 ? 0.283 12.873 8.387 1.00 93.50 93 GLU A C 1
ATOM 735 O O . GLU A 1 93 ? -0.298 12.746 9.475 1.00 93.50 93 GLU A O 1
ATOM 740 N N . PRO A 1 94 ? -0.200 13.708 7.443 1.00 95.69 94 PRO A N 1
ATOM 741 C CA . PRO A 1 94 ? -1.417 14.495 7.639 1.00 95.69 94 PRO A CA 1
ATOM 742 C C . PRO A 1 94 ? -2.666 13.637 7.885 1.00 95.69 94 PRO A C 1
ATOM 744 O O . PRO A 1 94 ? -3.487 13.982 8.733 1.00 95.69 94 PRO A O 1
ATOM 747 N N . ILE A 1 95 ? -2.794 12.489 7.210 1.00 97.00 95 ILE A N 1
ATOM 748 C CA . ILE A 1 95 ? -3.920 11.555 7.395 1.00 97.00 95 ILE A CA 1
ATOM 749 C C . ILE A 1 95 ? -3.864 10.919 8.789 1.00 97.00 95 ILE A C 1
ATOM 751 O O . ILE A 1 95 ? -4.873 10.858 9.493 1.00 97.00 95 ILE A O 1
ATOM 755 N N . SER A 1 96 ? -2.679 10.482 9.223 1.00 96.69 96 SER A N 1
ATOM 756 C CA . SER A 1 96 ? -2.473 9.967 10.583 1.00 96.69 96 SER A CA 1
ATOM 757 C C . SER A 1 96 ? -2.803 11.030 11.641 1.00 96.69 96 SER A C 1
ATOM 759 O O . SER A 1 96 ? -3.419 10.722 12.661 1.00 96.69 96 SER A O 1
ATOM 761 N N . THR A 1 97 ? -2.427 12.288 11.398 1.00 97.62 97 THR A N 1
ATOM 762 C CA . THR A 1 97 ? -2.710 13.415 12.301 1.00 97.62 97 THR A CA 1
ATOM 763 C C . THR A 1 97 ? -4.207 13.702 12.390 1.00 97.62 97 THR A C 1
ATOM 765 O O . THR A 1 97 ? -4.733 13.838 13.491 1.00 97.62 97 THR A O 1
ATOM 768 N N . LEU A 1 98 ? -4.913 13.707 11.255 1.00 97.56 98 LEU A N 1
ATOM 769 C CA . LEU A 1 98 ? -6.370 13.838 11.207 1.00 97.56 98 LEU A CA 1
ATOM 770 C C . LEU A 1 98 ? -7.060 12.759 12.057 1.00 97.56 98 LEU A C 1
ATOM 772 O O . LEU A 1 98 ? -7.893 13.084 12.898 1.00 97.56 98 LEU A O 1
ATOM 776 N N . LEU A 1 99 ? -6.679 11.489 11.891 1.00 97.81 99 LEU A N 1
ATOM 777 C CA . 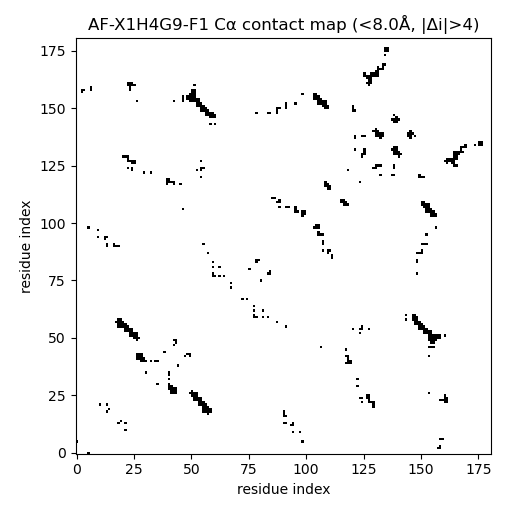LEU A 1 99 ? -7.235 10.382 12.679 1.00 97.81 99 LEU A CA 1
ATOM 778 C C . LEU A 1 99 ? -7.020 10.576 14.185 1.00 97.81 99 LEU A C 1
ATOM 780 O O . LEU A 1 99 ? -7.949 10.376 14.966 1.00 97.81 99 LEU A O 1
ATOM 784 N N . LYS A 1 100 ? -5.811 10.987 14.586 1.00 97.94 100 LYS A N 1
ATOM 785 C CA . LYS A 1 100 ? -5.473 11.245 15.993 1.00 97.94 100 LYS A CA 1
ATOM 786 C C . LYS A 1 100 ? -6.283 12.402 16.578 1.00 97.94 100 LYS A C 1
ATOM 788 O O . LYS A 1 100 ? -6.763 12.282 17.701 1.00 97.94 100 LYS A O 1
ATOM 793 N N . ASN A 1 101 ? -6.484 13.477 15.816 1.00 97.50 101 ASN A N 1
ATOM 794 C CA . ASN A 1 101 ? -7.294 14.625 16.237 1.00 97.50 101 ASN A CA 1
ATOM 795 C C . ASN A 1 101 ? -8.774 14.263 16.427 1.00 97.50 101 ASN A C 1
ATOM 797 O O . ASN A 1 101 ? -9.433 14.807 17.306 1.00 97.50 101 ASN A O 1
ATOM 801 N N . GLU A 1 102 ? -9.277 13.303 15.652 1.00 96.19 102 GLU A N 1
ATOM 802 C CA . GLU A 1 102 ? -10.630 12.746 15.790 1.00 96.19 102 GLU A CA 1
ATOM 803 C C . GLU A 1 102 ? -10.737 11.680 16.903 1.00 96.19 102 GLU A C 1
ATOM 805 O O . GLU A 1 102 ? -11.784 11.057 17.078 1.00 96.19 102 GLU A O 1
ATOM 810 N N . GLY A 1 103 ? -9.663 11.454 17.670 1.00 97.06 103 GLY A N 1
ATOM 811 C CA . GLY A 1 103 ? -9.635 10.540 18.814 1.00 97.06 103 GLY A CA 1
ATOM 812 C C . GLY A 1 103 ? -9.330 9.079 18.471 1.00 97.06 103 GLY A C 1
ATOM 813 O O . GLY A 1 103 ? -9.416 8.214 19.346 1.00 97.06 103 GLY A O 1
ATOM 814 N N . TYR A 1 104 ? -8.956 8.775 17.227 1.00 98.06 104 TYR A N 1
ATOM 815 C CA . TYR A 1 104 ? -8.541 7.431 16.829 1.00 98.06 104 TYR A CA 1
ATOM 816 C C . TYR A 1 104 ? -7.052 7.200 17.078 1.00 98.06 104 TYR A C 1
ATOM 818 O O . TYR A 1 104 ? -6.217 8.102 17.012 1.00 98.06 104 TYR A O 1
ATOM 826 N N . ARG A 1 105 ? -6.684 5.939 17.297 1.00 97.94 105 ARG A N 1
ATOM 827 C CA . ARG A 1 105 ? -5.283 5.519 17.257 1.00 97.94 105 ARG A CA 1
ATOM 828 C C . ARG A 1 105 ? -4.888 5.277 15.809 1.00 97.94 105 ARG A C 1
ATOM 830 O O . ARG A 1 105 ? -5.620 4.616 15.075 1.00 97.94 105 ARG A O 1
ATOM 837 N N . ALA A 1 106 ? -3.735 5.801 15.410 1.00 97.44 106 ALA A N 1
ATOM 838 C CA . ALA A 1 106 ? -3.187 5.639 14.070 1.00 97.44 106 ALA A CA 1
ATOM 839 C C . ALA A 1 106 ? -1.670 5.427 14.142 1.00 97.44 106 ALA A C 1
ATOM 841 O O . ALA A 1 106 ? -0.955 6.231 14.751 1.00 97.44 106 ALA A O 1
ATOM 842 N N . LEU A 1 107 ? -1.197 4.345 13.526 1.00 95.25 107 LEU A N 1
ATOM 843 C CA . LEU A 1 107 ? 0.214 3.990 13.407 1.00 95.25 107 LEU A CA 1
ATOM 844 C C . LEU A 1 107 ? 0.598 3.968 11.932 1.00 95.25 107 LEU A C 1
ATOM 846 O O . LEU A 1 107 ? 0.045 3.187 11.159 1.00 95.25 107 LEU A O 1
ATOM 850 N N . ILE A 1 108 ? 1.548 4.815 11.549 1.00 94.25 108 ILE A N 1
ATOM 851 C CA . ILE A 1 108 ? 2.155 4.757 10.221 1.00 94.25 108 ILE A CA 1
ATOM 852 C C . ILE A 1 108 ? 2.967 3.465 10.128 1.00 94.25 108 ILE A C 1
ATOM 854 O O . ILE A 1 108 ? 3.709 3.120 11.046 1.00 94.25 108 ILE A O 1
ATOM 858 N N . CYS A 1 109 ? 2.777 2.729 9.038 1.00 91.94 109 CYS A N 1
ATOM 859 C CA . CYS A 1 109 ? 3.364 1.411 8.865 1.00 91.94 109 CYS A CA 1
ATOM 860 C C . CYS A 1 109 ? 4.832 1.479 8.464 1.00 91.94 109 CYS A C 1
ATOM 862 O O . CYS A 1 109 ? 5.595 0.577 8.798 1.00 91.94 109 CYS A O 1
ATOM 864 N N . ASP A 1 110 ? 5.198 2.513 7.715 1.00 83.19 110 ASP A N 1
ATOM 865 C CA . ASP A 1 110 ? 6.507 2.666 7.106 1.00 83.19 110 ASP A CA 1
ATOM 866 C C . ASP A 1 110 ? 7.373 3.570 7.957 1.00 83.19 110 ASP A C 1
ATOM 868 O O . ASP A 1 110 ? 7.037 4.724 8.198 1.00 83.19 110 ASP A O 1
ATOM 872 N N . ASP A 1 111 ? 8.508 3.041 8.391 1.00 69.88 111 ASP A N 1
ATOM 873 C CA . ASP A 1 111 ? 9.555 3.835 9.001 1.00 69.88 111 ASP A CA 1
ATOM 874 C C . ASP A 1 111 ? 10.901 3.393 8.423 1.00 69.88 111 ASP A C 1
ATOM 876 O O . ASP A 1 111 ? 11.398 2.284 8.655 1.00 69.88 111 ASP A O 1
ATOM 880 N N . SER A 1 112 ? 11.487 4.284 7.622 1.00 55.72 112 SER A N 1
ATOM 881 C CA . SER A 1 112 ? 12.812 4.094 7.034 1.00 55.72 112 SER A CA 1
ATOM 882 C C . SER A 1 112 ? 13.905 3.993 8.103 1.00 55.72 112 SER A C 1
ATOM 884 O O . SER A 1 112 ? 14.968 3.437 7.829 1.00 55.72 112 SER A O 1
ATOM 886 N N . LYS A 1 113 ? 13.642 4.451 9.336 1.00 58.19 113 LYS A N 1
ATOM 887 C CA . LYS A 1 113 ? 14.582 4.400 10.462 1.00 58.19 113 LYS A CA 1
ATOM 888 C C . LYS A 1 113 ? 14.521 3.097 11.261 1.00 58.19 113 LYS A C 1
ATOM 890 O O . LYS A 1 113 ? 15.506 2.777 11.921 1.00 58.19 113 LYS A O 1
ATOM 895 N N . SER A 1 114 ? 13.430 2.327 11.198 1.00 59.12 114 SER A N 1
ATOM 896 C CA . SER A 1 114 ? 13.238 1.118 12.025 1.00 59.12 114 SER A CA 1
ATOM 897 C C . SER A 1 114 ? 13.138 -0.201 11.245 1.00 59.12 114 SER A C 1
ATOM 899 O O . SER A 1 114 ? 12.673 -1.213 11.767 1.00 59.12 114 SER A O 1
ATOM 901 N N . GLY A 1 115 ? 13.690 -0.245 10.026 1.00 66.81 115 GLY A N 1
ATOM 902 C CA . GLY A 1 115 ? 13.911 -1.504 9.296 1.00 66.81 115 GLY A CA 1
ATOM 903 C C . GLY A 1 115 ? 12.795 -1.896 8.323 1.00 66.81 115 GLY A C 1
ATOM 904 O O . GLY A 1 115 ? 12.681 -3.067 7.951 1.00 66.81 115 GLY A O 1
ATOM 905 N N . GLY A 1 116 ? 12.002 -0.920 7.871 1.00 77.62 116 GLY A N 1
ATOM 906 C CA . GLY A 1 116 ? 10.949 -1.098 6.873 1.00 77.62 116 GLY A CA 1
ATOM 907 C C . GLY A 1 116 ? 9.561 -1.285 7.485 1.00 77.62 116 GLY A C 1
ATOM 908 O O . GLY A 1 116 ? 9.364 -1.139 8.684 1.00 77.62 116 GLY A O 1
ATOM 909 N N . SER A 1 117 ? 8.578 -1.588 6.634 1.00 87.75 117 SER A N 1
ATOM 910 C CA . SER A 1 117 ? 7.170 -1.578 7.046 1.00 87.75 117 SER A CA 1
ATOM 911 C C . SER A 1 117 ? 6.834 -2.616 8.127 1.00 87.75 117 SER A C 1
ATOM 913 O O . SER A 1 117 ? 7.276 -3.761 8.034 1.00 87.75 117 SER A O 1
ATOM 915 N N . ILE A 1 118 ? 5.976 -2.283 9.092 1.00 92.38 118 ILE A N 1
ATOM 916 C CA . ILE A 1 118 ? 5.499 -3.221 10.132 1.00 92.38 118 ILE A CA 1
ATOM 917 C C . ILE A 1 118 ? 4.437 -4.213 9.629 1.00 92.38 118 ILE A C 1
ATOM 919 O O . ILE A 1 118 ? 4.126 -5.172 10.326 1.00 92.38 118 ILE A O 1
ATOM 923 N N . ILE A 1 119 ? 3.932 -4.049 8.400 1.00 94.38 119 ILE A N 1
ATOM 924 C CA . ILE A 1 119 ? 2.993 -4.974 7.736 1.00 94.38 119 ILE A CA 1
ATOM 925 C C . ILE A 1 119 ? 3.438 -5.304 6.303 1.00 94.38 119 ILE A C 1
ATOM 927 O O . ILE A 1 119 ? 4.314 -4.631 5.747 1.00 94.38 119 ILE A O 1
ATOM 931 N N . PRO A 1 120 ? 2.897 -6.350 5.656 1.00 95.06 120 PRO A N 1
ATOM 932 C CA . PRO A 1 120 ? 3.124 -6.598 4.237 1.00 95.06 120 PRO A CA 1
ATOM 933 C C . PRO A 1 120 ? 2.275 -5.668 3.355 1.00 95.06 120 PRO A C 1
ATOM 935 O O . PRO A 1 120 ? 1.208 -6.056 2.883 1.00 95.06 120 PRO A O 1
ATOM 938 N N . LEU A 1 121 ? 2.778 -4.464 3.056 1.00 94.88 121 LEU A N 1
ATOM 939 C CA . LEU A 1 121 ? 2.057 -3.448 2.265 1.00 94.88 121 LEU A CA 1
ATOM 940 C C . LEU A 1 121 ? 1.443 -3.963 0.958 1.00 94.88 121 LEU A C 1
ATOM 942 O O . LEU A 1 121 ? 0.331 -3.588 0.617 1.00 94.88 121 LEU A O 1
ATOM 946 N N . LYS A 1 122 ? 2.134 -4.845 0.223 1.00 95.50 122 LYS A N 1
ATOM 947 C CA . LYS A 1 122 ? 1.593 -5.413 -1.025 1.00 95.50 122 LYS A CA 1
ATOM 948 C C . LYS A 1 122 ? 0.352 -6.275 -0.780 1.00 95.50 122 LYS A C 1
ATOM 950 O O . LYS A 1 122 ? -0.571 -6.210 -1.575 1.00 95.50 122 LYS A O 1
ATOM 955 N N . GLN A 1 123 ? 0.323 -7.053 0.303 1.00 95.88 123 GLN A N 1
ATOM 956 C CA . GLN A 1 123 ? -0.845 -7.869 0.661 1.00 95.88 123 GLN A CA 1
ATOM 957 C C . GLN A 1 123 ? -1.996 -6.985 1.135 1.00 95.88 123 GLN A C 1
ATOM 959 O O . GLN A 1 123 ? -3.134 -7.184 0.729 1.00 95.88 123 GLN A O 1
ATOM 964 N N . 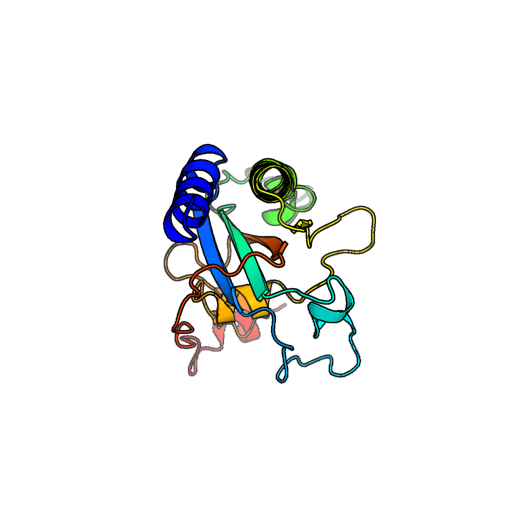ALA A 1 124 ? -1.685 -5.955 1.923 1.00 96.56 124 ALA A N 1
ATOM 965 C CA . ALA A 1 124 ? -2.671 -4.966 2.331 1.00 96.56 124 ALA A CA 1
ATOM 966 C C . ALA A 1 124 ? -3.261 -4.210 1.126 1.00 96.56 124 ALA A C 1
ATOM 968 O O . ALA A 1 124 ? -4.465 -4.005 1.067 1.00 96.56 124 ALA A O 1
ATOM 969 N N . ALA A 1 125 ? -2.440 -3.857 0.132 1.00 97.19 125 ALA A N 1
ATOM 970 C CA . ALA A 1 125 ? -2.893 -3.207 -1.096 1.00 97.19 125 ALA A CA 1
ATOM 971 C C . ALA A 1 125 ? -3.803 -4.111 -1.946 1.00 97.19 125 ALA A C 1
ATOM 973 O O . ALA A 1 125 ? -4.774 -3.626 -2.520 1.00 97.19 125 ALA A O 1
ATOM 974 N N . ILE A 1 126 ? -3.511 -5.416 -2.014 1.00 96.75 126 ILE A N 1
ATOM 975 C CA . ILE A 1 126 ? -4.376 -6.403 -2.683 1.00 96.75 126 ILE A CA 1
ATOM 976 C C . ILE A 1 126 ? -5.730 -6.473 -1.979 1.00 96.75 126 ILE A C 1
ATOM 978 O O . ILE A 1 126 ? -6.753 -6.285 -2.632 1.00 96.75 126 ILE A O 1
ATOM 982 N N . ARG A 1 127 ? -5.718 -6.635 -0.648 1.00 96.38 127 ARG A N 1
ATOM 983 C CA . ARG A 1 127 ? -6.925 -6.642 0.190 1.00 96.38 127 ARG A CA 1
ATOM 984 C C . ARG A 1 127 ? -7.728 -5.343 0.063 1.00 96.38 127 ARG A C 1
ATOM 986 O O . ARG A 1 127 ? -8.946 -5.369 0.118 1.00 96.38 127 ARG A O 1
ATOM 993 N N . ALA A 1 128 ? -7.052 -4.213 -0.146 1.00 96.75 128 ALA A N 1
ATOM 994 C CA . ALA A 1 128 ? -7.667 -2.908 -0.387 1.00 96.75 128 ALA A CA 1
ATOM 995 C C . ALA A 1 128 ? -8.165 -2.709 -1.836 1.00 96.75 128 ALA A C 1
ATOM 997 O O . ALA A 1 128 ? -8.573 -1.605 -2.191 1.00 96.75 128 ALA A O 1
ATOM 998 N N . GLY A 1 129 ? -8.084 -3.726 -2.701 1.00 96.69 129 GLY A N 1
ATOM 999 C CA . GLY A 1 129 ? -8.539 -3.653 -4.092 1.00 96.69 129 GLY A CA 1
ATOM 1000 C C . GLY A 1 129 ? -7.666 -2.796 -5.019 1.00 96.69 129 GLY A C 1
ATOM 1001 O O . GLY A 1 129 ? -8.094 -2.454 -6.116 1.00 96.69 129 GLY A O 1
ATOM 1002 N N . ILE A 1 130 ? -6.439 -2.438 -4.622 1.00 97.25 130 ILE A N 1
ATOM 1003 C CA . ILE A 1 130 ? -5.558 -1.556 -5.417 1.00 97.25 130 ILE A CA 1
ATOM 1004 C C . ILE A 1 130 ? -4.969 -2.280 -6.638 1.00 97.25 130 ILE A C 1
ATOM 1006 O O . ILE A 1 130 ? -4.644 -1.668 -7.663 1.00 97.25 130 ILE A O 1
ATOM 1010 N N . GLY A 1 131 ? -4.775 -3.592 -6.538 1.00 97.12 131 GLY A N 1
ATOM 1011 C CA . GLY A 1 131 ? -4.125 -4.358 -7.587 1.00 97.12 131 GLY A CA 1
ATOM 1012 C C . GLY A 1 131 ? -3.858 -5.800 -7.197 1.00 97.12 131 GLY A C 1
ATOM 1013 O O . GLY A 1 131 ? -4.400 -6.309 -6.223 1.00 97.12 131 GLY A O 1
ATOM 1014 N N . TRP A 1 132 ? -2.983 -6.452 -7.957 1.00 96.88 132 TRP A N 1
ATOM 1015 C CA . TRP A 1 132 ? -2.585 -7.842 -7.733 1.00 96.88 132 TRP A CA 1
ATOM 1016 C C . TRP A 1 132 ? -1.062 -7.977 -7.708 1.00 96.88 132 TRP A C 1
ATOM 1018 O O . TRP A 1 132 ? -0.340 -7.166 -8.289 1.00 96.88 132 TRP A O 1
ATOM 1028 N N . GLN A 1 133 ? -0.537 -9.020 -7.066 1.00 96.31 133 GLN A N 1
ATOM 1029 C CA . GLN A 1 133 ? 0.900 -9.296 -7.104 1.00 96.31 133 GLN A CA 1
ATOM 1030 C C . GLN A 1 133 ? 1.287 -10.024 -8.399 1.00 96.31 133 GLN A C 1
ATOM 1032 O O . GLN A 1 133 ? 0.765 -11.095 -8.720 1.00 96.31 133 GLN A O 1
ATOM 1037 N N . GLY A 1 134 ? 2.226 -9.443 -9.147 1.00 97.12 134 GLY A N 1
ATOM 1038 C CA . GLY A 1 134 ? 2.795 -10.053 -10.345 1.00 97.12 134 GLY A CA 1
ATOM 1039 C C . GLY A 1 134 ? 3.795 -11.169 -10.036 1.00 97.12 134 GLY A C 1
ATOM 1040 O O . GLY A 1 134 ? 4.307 -11.280 -8.922 1.00 97.12 134 GLY A O 1
ATOM 1041 N N . LYS A 1 135 ? 4.154 -11.963 -11.055 1.00 97.00 135 LYS A N 1
ATOM 1042 C CA . LYS A 1 135 ? 5.182 -13.021 -10.931 1.00 97.00 135 LYS A CA 1
ATOM 1043 C C . LYS A 1 135 ? 6.579 -12.482 -10.587 1.00 97.00 135 LYS A C 1
ATOM 1045 O O . LYS A 1 135 ? 7.357 -13.185 -9.960 1.00 97.00 135 LYS A O 1
ATOM 1050 N N . HIS A 1 136 ? 6.873 -11.222 -10.917 1.00 96.25 136 HIS A N 1
ATOM 1051 C CA . HIS A 1 136 ? 8.074 -10.492 -10.467 1.00 96.25 136 HIS A CA 1
ATOM 1052 C C . HIS A 1 136 ? 7.944 -9.942 -9.033 1.00 96.25 136 HIS A C 1
ATOM 1054 O O . HIS A 1 136 ? 8.719 -9.087 -8.613 1.00 96.25 136 HIS A O 1
ATOM 1060 N N . SER A 1 137 ? 6.933 -10.381 -8.283 1.00 94.44 137 SER A N 1
ATOM 1061 C CA . SER A 1 137 ? 6.643 -10.038 -6.889 1.00 94.44 137 SER A CA 1
ATOM 1062 C C . SER A 1 137 ? 6.199 -8.602 -6.585 1.00 94.44 137 SER A C 1
ATOM 1064 O O . SER A 1 137 ? 5.843 -8.336 -5.438 1.00 94.44 137 SER A O 1
ATOM 1066 N N . LEU A 1 138 ? 6.185 -7.672 -7.542 1.00 96.38 138 LEU A N 1
ATOM 1067 C CA . LEU A 1 138 ? 5.678 -6.310 -7.300 1.00 96.38 138 LEU A CA 1
ATOM 1068 C C . LEU A 1 138 ? 4.148 -6.287 -7.398 1.00 96.38 138 LEU A C 1
ATOM 1070 O O . LEU A 1 138 ? 3.558 -7.114 -8.096 1.00 96.38 138 LEU A O 1
ATOM 1074 N N . LEU A 1 1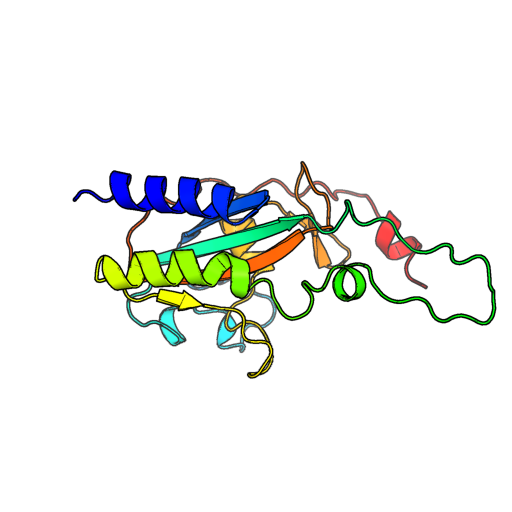39 ? 3.522 -5.333 -6.710 1.00 97.38 139 LEU A N 1
ATOM 1075 C CA . LEU A 1 139 ? 2.113 -5.012 -6.921 1.00 97.38 139 LEU A CA 1
ATOM 1076 C C . LEU A 1 139 ? 1.945 -4.414 -8.324 1.00 97.38 139 LEU A C 1
ATOM 1078 O O . LEU A 1 139 ? 2.778 -3.618 -8.753 1.00 97.38 139 LEU A O 1
ATOM 1082 N N . ILE A 1 140 ? 0.883 -4.793 -9.024 1.00 98.00 140 ILE A N 1
ATOM 1083 C CA . ILE A 1 140 ? 0.466 -4.221 -10.301 1.00 98.00 140 ILE A CA 1
ATOM 1084 C C . ILE A 1 140 ? -0.927 -3.631 -10.096 1.00 98.00 140 ILE A C 1
ATOM 1086 O O . ILE A 1 140 ? -1.857 -4.362 -9.763 1.00 98.00 140 ILE A O 1
ATOM 1090 N N . SER A 1 141 ? -1.070 -2.329 -10.321 1.00 96.94 141 SER A N 1
ATOM 1091 C CA . SER A 1 141 ? -2.371 -1.667 -10.455 1.00 96.94 141 SER A CA 1
ATOM 1092 C C . SER A 1 141 ? -2.734 -1.512 -11.933 1.00 96.94 141 SER A C 1
ATOM 1094 O O . SER A 1 141 ? -1.857 -1.500 -12.803 1.00 96.94 141 SER A O 1
ATOM 1096 N N . ARG A 1 142 ? -4.027 -1.368 -12.243 1.00 94.56 142 ARG A N 1
ATOM 1097 C CA . ARG A 1 142 ? -4.473 -1.164 -13.633 1.00 94.56 142 ARG A CA 1
ATOM 1098 C C . ARG A 1 142 ? -3.990 0.156 -14.222 1.00 94.56 142 ARG A C 1
ATOM 1100 O O . ARG A 1 142 ? -3.591 0.182 -15.379 1.00 94.56 142 ARG A O 1
ATOM 1107 N N . GLN A 1 143 ? -4.047 1.223 -13.429 1.00 95.38 143 GLN A N 1
ATOM 1108 C CA . GLN A 1 143 ? -3.755 2.578 -13.889 1.00 95.38 143 GLN A CA 1
ATOM 1109 C C . GLN A 1 143 ? -2.254 2.879 -13.902 1.00 95.38 143 GLN A C 1
ATOM 1111 O O . GLN A 1 143 ? -1.756 3.470 -14.854 1.00 95.38 143 GLN A O 1
ATOM 1116 N N . TYR A 1 144 ? -1.521 2.438 -12.878 1.00 96.62 144 TYR A N 1
ATOM 1117 C CA . TYR A 1 144 ? -0.131 2.854 -12.660 1.00 96.62 144 TYR A CA 1
ATOM 1118 C C . TYR A 1 144 ? 0.890 1.724 -12.860 1.00 96.62 144 TYR A C 1
ATOM 1120 O O . TYR A 1 144 ? 2.099 1.918 -12.687 1.00 96.62 144 TYR A O 1
ATOM 1128 N N . GLY A 1 145 ? 0.428 0.522 -13.217 1.00 96.06 145 GLY A N 1
ATOM 1129 C CA . GLY A 1 145 ? 1.282 -0.653 -13.342 1.00 96.06 145 GLY A CA 1
ATOM 1130 C C . GLY A 1 145 ? 2.010 -0.942 -12.029 1.00 96.06 145 GLY A C 1
ATOM 1131 O O . GLY A 1 145 ? 1.406 -0.918 -10.956 1.00 96.06 145 GLY A O 1
ATOM 1132 N N . THR A 1 146 ? 3.316 -1.203 -12.113 1.00 95.81 146 THR A N 1
ATOM 1133 C CA . THR A 1 146 ? 4.177 -1.492 -10.952 1.00 95.81 146 THR A CA 1
ATOM 1134 C C . THR A 1 146 ? 4.811 -0.257 -10.319 1.00 95.81 146 THR A C 1
ATOM 1136 O O . THR A 1 146 ? 5.630 -0.392 -9.412 1.00 95.81 146 THR A O 1
ATOM 1139 N N . PHE A 1 147 ? 4.510 0.944 -10.815 1.00 95.06 147 PHE A N 1
ATOM 1140 C CA . PHE A 1 147 ? 5.200 2.175 -10.424 1.00 95.06 147 PHE A CA 1
ATOM 1141 C C . PHE A 1 147 ? 4.479 2.921 -9.299 1.00 95.06 147 PHE A C 1
ATOM 1143 O O . PHE A 1 147 ? 4.349 4.140 -9.356 1.00 95.06 147 PHE A O 1
ATOM 1150 N N . LEU A 1 148 ? 4.033 2.191 -8.279 1.00 94.75 148 LEU A N 1
ATOM 1151 C CA . LEU A 1 148 ? 3.479 2.763 -7.055 1.00 94.75 148 LEU A CA 1
ATOM 1152 C C . LEU A 1 148 ? 4.473 2.585 -5.908 1.00 94.75 148 LEU A C 1
ATOM 1154 O O . LEU A 1 148 ? 4.852 1.458 -5.579 1.00 94.75 148 LEU A O 1
ATOM 1158 N N . ALA A 1 149 ? 4.876 3.692 -5.291 1.00 93.62 149 ALA A N 1
ATOM 1159 C CA . ALA A 1 149 ? 5.483 3.672 -3.968 1.00 93.62 149 ALA A CA 1
ATOM 1160 C C . ALA A 1 149 ? 4.356 3.553 -2.938 1.00 93.62 149 ALA A C 1
ATOM 1162 O O . ALA A 1 149 ? 3.488 4.420 -2.873 1.00 93.62 149 ALA A O 1
ATOM 1163 N N . LEU A 1 150 ? 4.335 2.448 -2.195 1.00 94.12 150 LEU A N 1
ATOM 1164 C CA . LEU A 1 150 ? 3.258 2.140 -1.255 1.00 94.12 150 LEU A CA 1
ATOM 1165 C C . LEU A 1 150 ? 3.572 2.673 0.137 1.00 94.12 150 LEU A C 1
ATOM 1167 O O . LEU A 1 150 ? 4.723 2.612 0.566 1.00 94.12 150 LEU A O 1
ATOM 1171 N N . GLY A 1 151 ? 2.525 3.099 0.838 1.00 93.88 151 GLY A N 1
ATOM 1172 C CA . GLY A 1 151 ? 2.557 3.414 2.261 1.00 93.88 151 GLY A CA 1
ATOM 1173 C C . GLY A 1 151 ? 1.317 2.888 2.982 1.00 93.88 151 GLY A C 1
ATOM 1174 O O . GLY A 1 151 ? 0.317 2.562 2.334 1.00 93.88 151 GLY A O 1
ATOM 1175 N N . GLY A 1 152 ? 1.360 2.801 4.311 1.00 95.19 152 GLY A N 1
ATOM 1176 C CA . GLY A 1 152 ? 0.217 2.324 5.096 1.00 95.19 152 GLY A CA 1
ATOM 1177 C C . GLY A 1 152 ? 0.017 3.005 6.448 1.00 95.19 152 GLY A C 1
ATOM 1178 O O . GLY A 1 152 ? 0.965 3.487 7.063 1.00 95.19 152 GLY A O 1
ATOM 1179 N N . ILE A 1 153 ? -1.220 2.989 6.947 1.00 97.06 153 ILE A N 1
ATOM 1180 C CA . ILE A 1 153 ? -1.591 3.377 8.315 1.00 97.06 153 ILE A CA 1
ATOM 1181 C C . ILE A 1 153 ? -2.494 2.291 8.909 1.00 97.06 153 ILE A C 1
ATOM 1183 O O . ILE A 1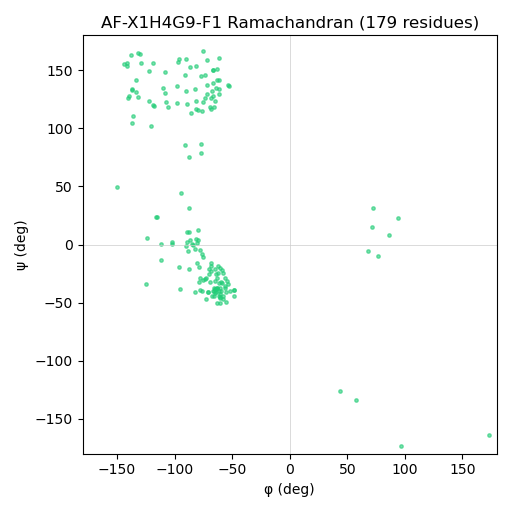 153 ? -3.529 1.977 8.330 1.00 97.06 153 ILE A O 1
ATOM 1187 N N . ILE A 1 154 ? -2.154 1.758 10.083 1.00 97.81 154 ILE A N 1
ATOM 1188 C CA . ILE A 1 154 ? -3.060 0.924 10.887 1.00 97.81 154 ILE A CA 1
ATOM 1189 C C . ILE A 1 154 ? -3.846 1.830 11.834 1.00 97.81 154 ILE A C 1
ATOM 1191 O O . ILE A 1 154 ? -3.256 2.657 12.531 1.00 97.81 154 ILE A O 1
ATOM 1195 N N . THR A 1 155 ? -5.166 1.663 11.903 1.00 98.38 155 THR A N 1
ATOM 1196 C CA . THR A 1 155 ? -6.025 2.441 12.800 1.00 98.38 155 THR A CA 1
ATOM 1197 C C . THR A 1 155 ? -7.147 1.614 13.420 1.00 98.38 155 THR A C 1
ATOM 1199 O O . THR A 1 155 ? -7.610 0.621 12.856 1.00 98.38 155 THR A O 1
ATOM 1202 N N . ASN A 1 156 ? -7.607 2.041 14.596 1.00 98.31 156 ASN A N 1
ATOM 1203 C CA . ASN A 1 156 ? -8.809 1.510 15.238 1.00 98.31 156 ASN A CA 1
ATOM 1204 C C . ASN A 1 156 ? -10.107 2.187 14.756 1.00 98.31 156 ASN A C 1
ATOM 1206 O O . ASN A 1 156 ? -11.199 1.829 15.214 1.00 98.31 156 ASN A O 1
ATOM 1210 N N . ALA A 1 157 ? -10.008 3.151 13.833 1.00 97.69 157 ALA A N 1
ATOM 1211 C CA . ALA A 1 157 ? -11.159 3.698 13.134 1.00 97.69 157 ALA A CA 1
ATOM 1212 C C . ALA A 1 157 ? -11.852 2.592 12.327 1.00 97.69 157 ALA A C 1
ATOM 1214 O O . ALA A 1 157 ? -11.216 1.850 11.576 1.00 97.69 157 ALA A O 1
ATOM 1215 N N . ASN A 1 158 ? -13.168 2.474 12.498 1.00 96.00 158 ASN A N 1
ATOM 1216 C CA . ASN A 1 158 ? -13.989 1.520 11.758 1.00 96.00 158 ASN A CA 1
ATOM 1217 C C . ASN A 1 158 ? -14.507 2.201 10.484 1.00 96.00 158 ASN A C 1
ATOM 1219 O O . ASN A 1 158 ? -15.577 2.812 10.528 1.00 96.00 158 ASN A O 1
ATOM 1223 N N . LEU A 1 159 ? -13.694 2.170 9.428 1.00 96.00 159 LEU A N 1
ATOM 1224 C CA . LEU A 1 159 ? -13.988 2.748 8.116 1.00 96.00 159 LEU A CA 1
ATOM 1225 C C . LEU A 1 159 ? -14.548 1.661 7.194 1.00 96.00 159 LEU A C 1
ATOM 1227 O O . LEU A 1 159 ? -14.308 0.480 7.432 1.00 96.00 159 LEU A O 1
ATOM 1231 N N . ASP A 1 160 ? -15.248 2.059 6.139 1.00 95.38 160 ASP A N 1
ATOM 1232 C CA . ASP A 1 160 ? -15.744 1.124 5.135 1.00 95.38 160 ASP A CA 1
ATOM 1233 C C . ASP A 1 160 ? -14.575 0.605 4.291 1.00 95.38 160 ASP A C 1
ATOM 1235 O O . ASP A 1 160 ? -13.744 1.384 3.801 1.00 95.38 160 ASP A O 1
ATOM 1239 N N . HIS A 1 161 ? -14.498 -0.716 4.148 1.00 93.62 161 HIS A N 1
ATOM 1240 C CA . HIS A 1 161 ? -13.424 -1.407 3.439 1.00 93.62 161 HIS A CA 1
ATOM 1241 C C . HIS A 1 161 ? -13.761 -1.579 1.960 1.00 93.62 161 HIS A C 1
ATOM 1243 O O . HIS A 1 161 ? -14.915 -1.511 1.548 1.00 93.62 161 HIS A O 1
ATOM 1249 N N . ASN A 1 162 ? -12.738 -1.805 1.144 1.00 86.00 162 ASN A N 1
ATOM 1250 C CA . ASN A 1 162 ? -12.937 -2.260 -0.220 1.00 86.00 162 ASN A CA 1
ATOM 1251 C C . ASN A 1 162 ? -13.365 -3.736 -0.200 1.00 86.00 162 ASN A C 1
ATOM 1253 O O . ASN A 1 162 ? -12.664 -4.580 0.352 1.00 86.00 162 ASN A O 1
ATOM 1257 N N . ASP A 1 163 ? -14.492 -4.046 -0.840 1.00 73.06 163 ASP A N 1
ATOM 1258 C CA . ASP A 1 163 ? -15.110 -5.376 -0.740 1.00 73.06 163 ASP A CA 1
ATOM 1259 C C . ASP A 1 163 ? -14.465 -6.440 -1.643 1.00 73.06 163 ASP A C 1
ATOM 1261 O O . ASP A 1 163 ? -14.740 -7.631 -1.491 1.00 73.06 163 ASP A O 1
ATOM 1265 N N . GLN A 1 164 ? -13.661 -6.034 -2.635 1.00 88.81 164 GLN A N 1
ATOM 1266 C CA . GLN A 1 164 ? -13.175 -6.941 -3.677 1.00 88.81 164 GLN A CA 1
ATOM 1267 C C . GLN A 1 164 ? -11.714 -6.700 -4.052 1.00 88.81 164 GLN A C 1
ATOM 1269 O O . GLN A 1 164 ? -11.313 -5.599 -4.434 1.00 88.81 164 GLN A O 1
ATOM 1274 N N . GLU A 1 165 ? -10.938 -7.782 -4.009 1.00 93.56 165 GLU A N 1
ATOM 1275 C CA . GLU A 1 165 ? -9.577 -7.826 -4.534 1.00 93.56 165 GLU A CA 1
ATOM 1276 C C . GLU A 1 165 ? -9.582 -7.858 -6.070 1.00 93.56 165 GLU A C 1
ATOM 1278 O O . GLU A 1 165 ? -10.435 -8.480 -6.713 1.00 93.56 165 GLU A O 1
ATOM 1283 N N . GLU A 1 166 ? -8.584 -7.227 -6.686 1.00 93.88 166 GLU A N 1
ATOM 1284 C CA . GLU A 1 166 ? -8.418 -7.278 -8.138 1.00 93.88 166 GLU A CA 1
ATOM 1285 C C . GLU A 1 166 ? -7.945 -8.662 -8.600 1.00 93.88 166 GLU A C 1
ATOM 1287 O O . GLU A 1 166 ? -7.022 -9.267 -8.050 1.00 93.88 166 GLU A O 1
ATOM 1292 N N . THR A 1 167 ? -8.532 -9.156 -9.691 1.00 94.25 167 THR A N 1
ATOM 1293 C CA . THR A 1 167 ? -8.146 -10.451 -10.263 1.00 94.25 167 THR A CA 1
ATOM 1294 C C . THR A 1 167 ? -6.701 -10.430 -10.757 1.00 94.25 167 THR A C 1
ATOM 1296 O O . THR A 1 167 ? -6.304 -9.536 -11.507 1.00 94.25 167 THR A O 1
ATOM 1299 N N . ASN A 1 168 ? -5.926 -11.474 -10.447 1.00 94.81 168 ASN A N 1
ATOM 1300 C CA . ASN A 1 168 ? -4.577 -11.626 -10.988 1.00 94.81 168 ASN A CA 1
ATOM 1301 C C . ASN A 1 168 ? -4.592 -11.815 -12.517 1.00 94.81 168 ASN A C 1
ATOM 1303 O O . ASN A 1 168 ? -5.190 -12.754 -13.047 1.00 94.81 168 ASN A O 1
ATOM 1307 N N . ARG A 1 169 ? -3.878 -10.942 -13.240 1.00 94.88 169 ARG A N 1
ATOM 1308 C CA . ARG A 1 169 ? -3.848 -10.926 -14.716 1.00 94.88 169 ARG A CA 1
ATOM 1309 C C . ARG A 1 169 ? -2.591 -11.534 -15.335 1.00 94.88 169 ARG A C 1
ATOM 1311 O O . ARG A 1 169 ? -2.479 -11.548 -16.558 1.00 94.88 169 ARG A O 1
ATOM 1318 N N . CYS A 1 170 ? -1.655 -12.060 -14.542 1.00 95.88 170 CYS A N 1
ATOM 1319 C CA . CYS A 1 170 ? -0.432 -12.656 -15.087 1.00 95.88 170 CYS A CA 1
ATOM 1320 C C . CYS A 1 170 ? -0.711 -13.916 -15.918 1.00 95.88 170 CYS A C 1
ATOM 1322 O O . CYS A 1 170 ? -0.051 -14.109 -16.936 1.00 95.88 170 CYS A O 1
ATOM 1324 N N . LYS A 1 171 ? -1.677 -14.759 -15.520 1.00 93.50 171 LYS A N 1
ATOM 1325 C CA . LYS A 1 171 ? -2.042 -16.004 -16.227 1.00 93.50 171 LYS A CA 1
ATOM 1326 C C . LYS A 1 171 ? -0.786 -16.794 -16.668 1.00 93.50 171 LYS A C 1
ATOM 1328 O O . LYS A 1 171 ? 0.128 -17.028 -15.871 1.00 93.50 171 LYS A O 1
ATOM 1333 N N . ASN A 1 172 ? -0.692 -17.126 -17.956 1.00 97.00 172 ASN A N 1
ATOM 1334 C CA . ASN A 1 172 ? 0.421 -17.860 -18.562 1.00 97.00 172 ASN A CA 1
ATOM 1335 C C . ASN A 1 172 ? 1.621 -16.977 -18.954 1.00 97.00 172 ASN A C 1
ATOM 1337 O O . ASN A 1 172 ? 2.618 -17.506 -19.432 1.00 97.00 172 ASN A O 1
ATOM 1341 N N . CYS A 1 173 ? 1.572 -15.656 -18.742 1.00 97.56 173 CYS A N 1
ATOM 1342 C CA . CYS A 1 173 ? 2.682 -14.752 -19.060 1.00 97.56 173 CYS A CA 1
ATOM 1343 C C . CYS A 1 173 ? 3.938 -15.113 -18.253 1.00 97.56 173 CYS A C 1
ATOM 1345 O O . CYS A 1 173 ? 3.852 -15.310 -17.037 1.00 97.56 173 CYS A O 1
ATOM 1347 N N . LYS A 1 174 ? 5.096 -15.168 -18.919 1.00 97.44 174 LYS A N 1
ATOM 1348 C CA . LYS A 1 174 ? 6.413 -15.447 -18.317 1.00 97.44 174 LYS A CA 1
ATOM 1349 C C . LYS A 1 174 ? 7.458 -14.357 -18.587 1.00 97.44 174 LYS A C 1
ATOM 1351 O O . LYS A 1 174 ? 8.585 -14.484 -18.127 1.00 97.44 174 LYS A O 1
ATOM 1356 N N . LYS A 1 175 ? 7.066 -13.242 -19.221 1.00 97.81 175 LYS A N 1
ATOM 1357 C CA . LYS A 1 175 ? 7.981 -12.177 -19.681 1.00 97.81 175 LYS A CA 1
ATOM 1358 C C . LYS A 1 175 ? 8.987 -11.716 -18.625 1.00 97.81 175 LYS A C 1
ATOM 1360 O O . LYS A 1 175 ? 10.155 -11.543 -18.931 1.00 97.81 175 LYS A O 1
ATOM 1365 N N . CYS A 1 176 ? 8.551 -11.507 -17.381 1.00 97.50 176 CYS A N 1
ATOM 1366 C CA . CYS A 1 176 ? 9.454 -11.044 -16.325 1.00 97.50 176 CYS A CA 1
ATOM 1367 C C . CYS A 1 176 ? 10.440 -12.116 -15.843 1.00 97.50 176 CYS A C 1
ATOM 1369 O O . CYS A 1 176 ? 11.511 -11.769 -15.371 1.00 97.50 176 CYS A O 1
ATOM 1371 N N . GLN A 1 177 ? 10.071 -13.394 -15.930 1.00 97.25 177 GLN A N 1
ATOM 1372 C CA . GLN A 1 177 ? 10.938 -14.510 -15.549 1.00 97.25 177 GLN A CA 1
ATOM 1373 C C . GLN A 1 177 ? 11.971 -14.769 -16.650 1.00 97.25 177 GLN A C 1
ATOM 1375 O O . GLN A 1 177 ? 13.129 -15.005 -16.347 1.00 97.25 177 GLN A O 1
ATOM 1380 N N . GLU A 1 178 ? 11.554 -14.659 -17.913 1.00 97.94 178 GLU A N 1
ATOM 1381 C CA . GLU A 1 178 ? 12.423 -14.790 -19.091 1.00 97.94 178 GLU A CA 1
ATOM 1382 C C . GLU A 1 178 ? 13.405 -13.620 -19.238 1.00 97.94 178 GLU A C 1
ATOM 1384 O O . GLU A 1 178 ? 14.507 -13.805 -19.735 1.00 97.94 178 GLU A O 1
ATOM 1389 N N . ALA A 1 179 ? 13.014 -12.416 -18.812 1.00 97.81 179 ALA A N 1
ATOM 1390 C CA . ALA A 1 179 ? 13.856 -11.222 -18.884 1.00 97.81 179 ALA A CA 1
ATOM 1391 C C . ALA A 1 179 ? 14.759 -11.017 -17.654 1.00 97.81 179 ALA A C 1
ATOM 1393 O O . ALA A 1 179 ? 15.524 -10.054 -17.636 1.00 97.81 179 ALA A O 1
ATOM 1394 N N . CYS A 1 180 ? 14.627 -11.845 -16.611 1.00 95.62 180 CYS A N 1
ATOM 1395 C CA . CYS A 1 180 ? 15.470 -11.750 -15.420 1.00 95.62 180 CYS A CA 1
ATOM 1396 C C . CYS A 1 180 ? 16.904 -12.176 -15.789 1.00 95.62 180 CYS A C 1
ATOM 1398 O O . CYS A 1 180 ? 17.056 -13.319 -16.219 1.00 95.62 180 CYS A O 1
ATOM 1400 N N . PRO A 1 181 ? 17.916 -11.291 -15.661 1.00 94.81 181 PRO A N 1
ATOM 1401 C CA . PRO A 1 181 ? 19.305 -11.624 -15.978 1.00 94.81 181 PRO A CA 1
ATOM 1402 C C . PRO A 1 181 ? 19.875 -12.756 -15.123 1.00 94.81 181 PRO A C 1
ATOM 1404 O O . PRO A 1 181 ? 19.423 -12.897 -13.960 1.00 94.81 181 PRO A O 1
#

InterPro domains:
  IPR017896 4Fe-4S ferredoxin-type, iron-sulphur binding domain [PS51379] (161-181)
  IPR017900 4Fe-4S ferredoxin, iron-sulphur binding, conserved site [PS00198] (170-181)

pLDDT: mean 91.47, std 9.28, range [49.62, 98.38]

Radius of gyration: 17.23 Å; Cα contacts (8 Å, |Δi|>4): 321; chains: 1; bounding box: 51×35×42 Å

Nearest PDB structures (foldseek):
  5d08-assembly2_B  TM=7.642E-01  e=6.503E-11  Bacillus subtilis subsp. subtilis str. 168
  5d0b-assembly2_B  TM=7.404E-01  e=3.684E-11  Bacillus subtilis subsp. subtilis str. 168
  5t8y-assembly2_B  TM=7.336E-01  e=1.574E-10  Bacillus subtilis subsp. subtilis str. 168
  4ur3-assembly1_A  TM=6.669E-01  e=3.177E-06  Sulfurospirillum multivorans
  4ur3-assembly2_F  TM=6.552E-01  e=2.317E-06  Sulfurospirillum multivorans

Mean predicted aligned error: 4.65 Å